Protein AF-A0A0G0VXS5-F1 (afdb_monomer_lite)

Structure (mmCIF, N/CA/C/O backbone):
data_AF-A0A0G0VXS5-F1
#
_entry.id   AF-A0A0G0VXS5-F1
#
loop_
_atom_site.group_PDB
_atom_site.id
_atom_site.type_symbol
_atom_site.label_atom_id
_atom_site.label_alt_id
_atom_site.label_comp_id
_atom_site.label_asym_id
_atom_site.label_entity_id
_atom_site.label_seq_id
_atom_site.pdbx_PDB_ins_code
_atom_site.Cartn_x
_atom_site.Cartn_y
_atom_site.Cartn_z
_atom_site.occupancy
_atom_site.B_iso_or_equiv
_atom_site.auth_seq_id
_atom_site.auth_comp_id
_atom_site.auth_asym_id
_atom_site.auth_atom_id
_atom_site.pdbx_PDB_model_num
ATOM 1 N N . MET A 1 1 ? 38.567 -12.173 -8.066 1.00 39.00 1 MET A N 1
ATOM 2 C CA . MET A 1 1 ? 37.763 -11.089 -8.678 1.00 39.00 1 MET A CA 1
ATOM 3 C C . MET A 1 1 ? 36.576 -10.813 -7.763 1.00 39.00 1 MET A C 1
ATOM 5 O O . MET A 1 1 ? 36.144 -11.739 -7.085 1.00 39.00 1 MET A O 1
ATOM 9 N N . LYS A 1 2 ? 36.174 -9.547 -7.590 1.00 28.06 2 LYS A N 1
ATOM 10 C CA . LYS A 1 2 ? 35.242 -9.134 -6.522 1.00 28.06 2 LYS A CA 1
ATOM 11 C C . LYS A 1 2 ? 33.790 -9.483 -6.884 1.00 28.06 2 LYS A C 1
ATOM 13 O O . LYS A 1 2 ? 33.389 -9.364 -8.029 1.00 28.06 2 LYS A O 1
ATOM 18 N N . LYS A 1 3 ? 33.026 -9.884 -5.866 1.00 37.66 3 LYS A N 1
ATOM 19 C CA . LYS A 1 3 ? 31.694 -10.524 -5.892 1.00 37.66 3 LYS A CA 1
ATOM 20 C C . LYS A 1 3 ? 30.526 -9.654 -6.406 1.00 37.66 3 LYS A C 1
ATOM 22 O O . LYS A 1 3 ? 29.419 -10.157 -6.491 1.00 37.66 3 LYS A O 1
ATOM 27 N N . ASN A 1 4 ? 30.780 -8.386 -6.740 1.00 36.19 4 ASN A N 1
ATOM 28 C CA . ASN A 1 4 ? 29.779 -7.405 -7.190 1.00 36.19 4 ASN A CA 1
ATOM 29 C C . ASN A 1 4 ? 30.145 -6.825 -8.565 1.00 36.19 4 ASN A C 1
ATOM 31 O O . ASN A 1 4 ? 29.872 -5.661 -8.848 1.00 36.19 4 ASN A O 1
ATOM 35 N N . ASP A 1 5 ? 30.862 -7.598 -9.376 1.00 30.73 5 ASP A N 1
ATOM 36 C CA . ASP A 1 5 ? 31.160 -7.211 -10.745 1.00 30.73 5 ASP A CA 1
ATOM 37 C C . ASP A 1 5 ? 29.952 -7.590 -11.625 1.00 30.73 5 ASP A C 1
ATOM 39 O O . ASP A 1 5 ? 29.650 -8.785 -11.714 1.00 30.73 5 ASP A O 1
ATOM 43 N N . PRO A 1 6 ? 29.244 -6.635 -12.261 1.00 32.38 6 PRO A N 1
ATOM 44 C CA . PRO A 1 6 ? 28.131 -6.931 -13.174 1.00 32.38 6 PRO A CA 1
ATOM 45 C C . PRO A 1 6 ? 28.541 -7.863 -14.327 1.00 32.38 6 PRO A C 1
ATOM 47 O O . PRO A 1 6 ? 27.703 -8.533 -14.924 1.00 32.38 6 PRO A O 1
ATOM 50 N N . MET A 1 7 ? 29.844 -7.986 -14.588 1.00 28.39 7 MET A N 1
ATOM 51 C CA . MET A 1 7 ? 30.422 -8.934 -15.537 1.00 28.39 7 MET A CA 1
ATOM 52 C C . MET A 1 7 ? 30.254 -10.412 -15.109 1.00 28.39 7 MET A C 1
ATOM 54 O O . MET A 1 7 ? 30.274 -11.298 -15.959 1.00 28.39 7 MET A O 1
ATOM 58 N N . TYR A 1 8 ? 30.046 -10.696 -13.814 1.00 32.03 8 TYR A N 1
ATOM 59 C CA . TYR A 1 8 ? 29.873 -12.053 -13.265 1.00 32.03 8 TYR A CA 1
ATOM 60 C C . TYR A 1 8 ? 28.419 -12.560 -13.355 1.00 32.03 8 TYR A C 1
ATOM 62 O O . TYR A 1 8 ? 28.193 -13.728 -13.663 1.00 32.03 8 TYR A O 1
ATOM 70 N N . GLU A 1 9 ? 27.427 -11.685 -13.149 1.00 32.25 9 GLU A N 1
ATOM 71 C CA . GLU A 1 9 ? 26.006 -11.986 -13.413 1.00 32.25 9 GLU A CA 1
ATOM 72 C C . GLU A 1 9 ? 25.745 -12.151 -14.915 1.00 32.25 9 GLU A C 1
ATOM 74 O O . GLU A 1 9 ? 25.061 -13.089 -15.329 1.00 32.25 9 GLU A O 1
ATOM 79 N N . TYR A 1 10 ? 26.371 -11.304 -15.739 1.00 32.12 10 TYR A N 1
ATOM 80 C CA . TYR A 1 10 ? 26.294 -11.403 -17.196 1.00 32.12 10 TYR A CA 1
ATOM 81 C C . TYR A 1 10 ? 26.878 -12.731 -17.705 1.00 32.12 10 TYR A C 1
ATOM 83 O O . TYR A 1 10 ? 26.239 -13.413 -18.499 1.00 32.12 10 TYR A O 1
ATOM 91 N N . SER A 1 11 ? 28.022 -13.166 -17.158 1.00 38.12 11 SER A N 1
ATOM 92 C CA . SER A 1 11 ? 28.648 -14.464 -17.460 1.00 38.12 11 SER A CA 1
ATOM 93 C C . SER A 1 11 ? 27.726 -15.657 -17.186 1.00 38.12 11 SER A C 1
ATOM 95 O O . SER A 1 11 ? 27.680 -16.582 -17.991 1.00 38.12 11 SER A O 1
ATOM 97 N N . PHE A 1 12 ? 26.982 -15.655 -16.076 1.00 37.34 12 PHE A N 1
ATOM 98 C CA . PHE A 1 12 ? 26.108 -16.774 -15.711 1.00 37.34 12 PHE A CA 1
ATOM 99 C C . PHE A 1 12 ? 24.856 -16.855 -16.600 1.00 37.34 12 PHE A C 1
ATOM 101 O O . PHE A 1 12 ? 24.456 -17.943 -17.028 1.00 37.34 12 PHE A O 1
ATOM 108 N N . VAL A 1 13 ? 24.251 -15.707 -16.917 1.00 38.12 13 VAL A N 1
ATOM 109 C CA . VAL A 1 13 ? 23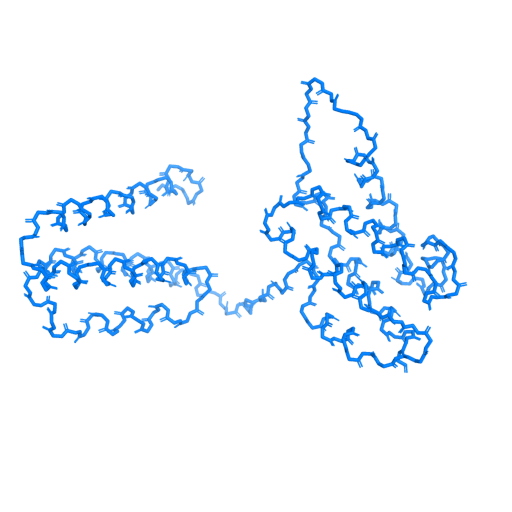.095 -15.624 -17.825 1.00 38.12 13 VAL A CA 1
ATOM 110 C C . VAL A 1 13 ? 23.504 -15.972 -19.259 1.00 38.12 13 VAL A C 1
ATOM 112 O O . VAL A 1 13 ? 22.791 -16.711 -19.942 1.00 38.12 13 VAL A O 1
ATOM 115 N N . GLU A 1 14 ? 24.673 -15.516 -19.706 1.00 40.53 14 GLU A N 1
ATOM 116 C CA . GLU A 1 14 ? 25.225 -15.818 -21.028 1.00 40.53 14 GLU A CA 1
ATOM 117 C C . GLU A 1 14 ? 25.583 -17.309 -21.165 1.00 40.53 14 GLU A C 1
ATOM 119 O O . GLU A 1 14 ? 25.223 -17.942 -22.160 1.00 40.53 14 GLU A O 1
ATOM 124 N N . ASP A 1 15 ? 26.172 -17.920 -20.130 1.00 43.75 15 ASP A N 1
ATOM 125 C CA . ASP A 1 15 ? 26.461 -19.359 -20.091 1.00 43.75 15 ASP A CA 1
ATOM 126 C C . ASP A 1 15 ? 25.186 -20.218 -20.074 1.00 43.75 15 ASP A C 1
ATOM 128 O O . ASP A 1 15 ? 25.132 -21.266 -20.727 1.00 43.75 15 ASP A O 1
ATOM 132 N N . THR A 1 16 ? 24.136 -19.760 -19.387 1.00 47.34 16 THR A N 1
ATOM 133 C CA . THR A 1 16 ? 22.824 -20.430 -19.345 1.00 47.34 16 THR A CA 1
ATOM 134 C C . THR A 1 16 ? 22.112 -20.336 -20.694 1.00 47.34 16 THR A C 1
ATOM 136 O O . THR A 1 16 ? 21.619 -21.338 -21.214 1.00 47.34 16 THR A O 1
ATOM 139 N N . THR A 1 17 ? 22.136 -19.161 -21.322 1.00 47.06 17 THR A N 1
ATOM 140 C CA . THR A 1 17 ? 21.547 -18.926 -22.650 1.00 47.06 17 THR A CA 1
ATOM 141 C C . THR A 1 17 ? 22.268 -19.744 -23.721 1.00 47.06 17 THR A C 1
ATOM 143 O O . THR A 1 17 ? 21.638 -20.422 -24.533 1.00 47.06 17 THR A O 1
ATOM 146 N N . ARG A 1 18 ? 23.603 -19.795 -23.667 1.00 48.81 18 ARG A N 1
ATOM 147 C CA . ARG A 1 18 ? 24.425 -20.611 -24.567 1.00 48.81 18 ARG A CA 1
ATOM 148 C C . ARG A 1 18 ? 24.171 -22.108 -24.394 1.00 48.81 18 ARG A C 1
ATOM 150 O O . ARG A 1 18 ? 24.213 -22.858 -25.371 1.00 48.81 18 ARG A O 1
ATOM 157 N N . LEU A 1 19 ? 23.904 -22.560 -23.168 1.00 47.88 19 LEU A N 1
ATOM 158 C CA . LEU A 1 19 ? 23.529 -23.945 -22.887 1.00 47.88 19 LEU A CA 1
ATOM 159 C C . LEU A 1 19 ? 22.151 -24.279 -23.479 1.00 47.88 19 LEU A C 1
ATOM 161 O O . LEU A 1 19 ? 22.011 -25.314 -24.130 1.00 47.88 19 LEU A O 1
ATOM 165 N N . ILE A 1 20 ? 21.167 -23.390 -23.313 1.00 51.03 20 ILE A N 1
ATOM 166 C CA . ILE A 1 20 ? 19.820 -23.523 -23.890 1.00 51.03 20 ILE A CA 1
ATOM 167 C C . ILE A 1 20 ? 19.896 -23.615 -25.420 1.00 51.03 20 ILE A C 1
ATOM 169 O O . ILE A 1 20 ? 19.327 -24.536 -26.010 1.00 51.03 20 ILE A O 1
ATOM 173 N N . ASP A 1 21 ? 20.670 -22.743 -26.064 1.00 53.34 21 ASP A N 1
ATOM 174 C CA . ASP A 1 21 ? 20.856 -22.754 -27.518 1.00 53.34 21 ASP A CA 1
ATOM 175 C C . ASP A 1 21 ? 21.517 -24.039 -28.024 1.00 53.34 21 ASP A C 1
ATOM 177 O O . ASP A 1 21 ? 21.097 -24.610 -29.035 1.00 53.34 21 ASP A O 1
ATOM 181 N N . LEU A 1 22 ? 22.522 -24.552 -27.309 1.00 50.56 22 LEU A N 1
ATOM 182 C CA . LEU A 1 22 ? 23.167 -25.821 -27.652 1.00 50.56 22 LEU A CA 1
ATOM 183 C C . LEU A 1 22 ? 22.205 -27.009 -27.531 1.00 50.56 22 LEU A C 1
ATOM 185 O O . LEU A 1 22 ? 22.240 -27.911 -28.375 1.00 50.56 22 LEU A O 1
ATOM 189 N N . ILE A 1 23 ? 21.332 -27.011 -26.522 1.00 50.53 23 ILE A N 1
ATOM 190 C CA . ILE A 1 23 ? 20.325 -28.063 -26.343 1.00 50.53 23 ILE A CA 1
ATOM 191 C C . ILE A 1 23 ? 19.248 -27.951 -27.429 1.00 50.53 23 ILE A C 1
ATOM 193 O O . ILE A 1 23 ? 18.922 -28.961 -28.051 1.00 50.53 23 ILE A O 1
ATOM 197 N N . ASN A 1 24 ? 18.763 -26.747 -27.744 1.00 51.06 24 ASN A N 1
ATOM 198 C CA . ASN A 1 24 ? 17.782 -26.518 -28.812 1.00 51.06 24 ASN A CA 1
ATOM 199 C C . ASN A 1 24 ? 18.319 -26.924 -30.193 1.00 51.06 24 ASN A C 1
ATOM 201 O O . ASN A 1 24 ? 17.626 -27.594 -30.965 1.00 51.06 24 ASN A O 1
ATOM 205 N N . LYS A 1 25 ? 19.582 -26.597 -30.485 1.00 50.41 25 LYS A N 1
ATOM 206 C CA . LYS A 1 25 ? 20.273 -26.991 -31.722 1.00 50.41 25 LYS A CA 1
ATOM 207 C C . LYS A 1 25 ? 20.516 -28.503 -31.812 1.00 50.41 25 LYS A C 1
ATOM 209 O O . LYS A 1 25 ? 20.482 -29.082 -32.898 1.00 50.41 25 LYS A O 1
ATOM 214 N N . SER A 1 26 ? 20.724 -29.163 -30.676 1.00 47.44 26 SER A N 1
ATOM 215 C CA . SER A 1 26 ? 20.831 -30.627 -30.611 1.00 47.44 26 SER A CA 1
ATOM 216 C C . SER A 1 26 ? 19.455 -31.299 -30.743 1.00 47.44 26 SER A C 1
ATOM 218 O O . SER A 1 26 ? 19.315 -32.299 -31.433 1.00 47.44 26 SER A O 1
ATOM 220 N N . ALA A 1 27 ? 18.400 -30.723 -30.161 1.00 48.75 27 ALA A N 1
ATOM 221 C CA . ALA A 1 27 ? 17.031 -31.233 -30.253 1.00 48.75 27 ALA A CA 1
ATOM 222 C C . ALA A 1 27 ? 16.425 -31.107 -31.664 1.00 48.75 27 ALA A C 1
ATOM 224 O O . ALA A 1 27 ? 15.585 -31.922 -32.060 1.00 48.75 27 ALA A O 1
ATOM 225 N N . SER A 1 28 ? 16.840 -30.102 -32.442 1.00 47.53 28 SER A N 1
ATOM 226 C CA . SER A 1 28 ? 16.393 -29.912 -33.827 1.00 47.53 28 SER A CA 1
ATOM 227 C C . SER A 1 28 ? 17.016 -30.908 -34.811 1.00 47.53 28 SER A C 1
ATOM 229 O O . SER A 1 28 ? 16.402 -31.190 -35.838 1.00 47.53 28 SER A O 1
ATOM 231 N N . THR A 1 29 ? 18.169 -31.491 -34.470 1.00 45.53 29 THR A N 1
ATOM 232 C CA . THR A 1 29 ? 18.926 -32.439 -35.307 1.00 45.53 29 THR A CA 1
ATOM 233 C C . THR A 1 29 ? 18.637 -33.912 -34.992 1.00 45.53 29 THR A C 1
ATOM 235 O O . THR A 1 29 ? 19.069 -34.797 -35.728 1.00 45.53 29 THR A O 1
ATOM 238 N N . ILE A 1 30 ? 17.851 -34.195 -33.947 1.00 48.81 30 ILE A N 1
ATOM 239 C CA . ILE A 1 30 ? 17.411 -35.550 -33.590 1.00 48.81 30 ILE A CA 1
ATOM 240 C C . ILE A 1 30 ? 16.228 -35.968 -34.481 1.00 48.81 30 ILE A C 1
ATOM 242 O O . ILE A 1 30 ? 15.141 -35.386 -34.410 1.00 48.81 30 ILE A O 1
ATOM 246 N N . SER A 1 31 ? 16.439 -36.996 -35.309 1.00 42.31 31 SER A N 1
ATOM 247 C CA . SER A 1 31 ? 15.421 -37.607 -36.180 1.00 42.31 31 SER A CA 1
ATOM 248 C C . SER A 1 31 ? 14.493 -38.576 -35.436 1.00 42.31 31 SER A C 1
ATOM 250 O O . SER A 1 31 ? 13.348 -38.770 -35.843 1.00 42.31 31 SER A O 1
ATOM 252 N N . ASP A 1 32 ? 14.955 -39.147 -34.319 1.00 47.34 32 ASP A N 1
ATOM 253 C CA . ASP A 1 32 ? 14.166 -40.053 -33.485 1.00 47.34 32 ASP A CA 1
ATOM 254 C C . ASP A 1 32 ? 13.146 -39.277 -32.632 1.00 47.34 32 ASP A C 1
ATOM 256 O O . ASP A 1 32 ? 13.479 -38.528 -31.706 1.00 47.34 32 ASP A O 1
ATOM 260 N N . LYS A 1 33 ? 11.865 -39.481 -32.949 1.00 48.12 33 LYS A N 1
ATOM 261 C CA . LYS A 1 33 ? 10.724 -38.783 -32.345 1.00 48.12 33 LYS A CA 1
ATOM 262 C C . LYS A 1 33 ? 10.613 -39.010 -30.832 1.00 48.12 33 LYS A C 1
ATOM 264 O O . LYS A 1 33 ? 10.155 -38.108 -30.130 1.00 48.12 33 LYS A O 1
ATOM 269 N N . LYS A 1 34 ? 11.043 -40.172 -30.324 1.00 44.12 34 LYS A N 1
ATOM 270 C CA . LYS A 1 34 ? 10.977 -40.512 -28.895 1.00 44.12 34 LYS A CA 1
ATOM 271 C C . LYS A 1 34 ? 12.052 -39.764 -28.111 1.00 44.12 34 LYS A C 1
ATOM 273 O O . LYS A 1 34 ? 11.750 -39.127 -27.106 1.00 44.12 34 LYS A O 1
ATOM 278 N N . ILE A 1 35 ? 13.273 -39.745 -28.639 1.00 44.66 35 ILE A N 1
ATOM 279 C CA . ILE A 1 35 ? 14.412 -39.039 -28.034 1.00 44.66 35 ILE A CA 1
ATOM 280 C C . ILE A 1 35 ? 14.182 -37.519 -28.058 1.00 44.66 35 ILE A C 1
ATOM 282 O O . ILE A 1 35 ? 14.486 -36.817 -27.096 1.00 44.66 35 ILE A O 1
ATOM 286 N N . LYS A 1 36 ? 13.568 -36.998 -29.127 1.00 46.78 36 LYS A N 1
ATOM 287 C CA . LYS A 1 36 ? 13.209 -35.577 -29.238 1.00 46.78 36 LYS A CA 1
ATOM 288 C C . LYS A 1 36 ? 12.155 -35.142 -28.214 1.00 46.78 36 LYS A C 1
ATOM 290 O O . LYS A 1 36 ? 12.224 -34.023 -27.710 1.00 46.78 36 LYS A O 1
ATOM 295 N N . ALA A 1 37 ? 11.182 -36.001 -27.909 1.00 50.91 37 ALA A N 1
ATOM 296 C CA . ALA A 1 37 ? 10.183 -35.734 -26.875 1.00 50.91 37 ALA A CA 1
ATOM 297 C C . ALA A 1 37 ? 10.809 -35.735 -25.470 1.00 50.91 37 ALA A C 1
ATOM 299 O O . ALA A 1 37 ? 10.510 -34.862 -24.659 1.00 50.91 37 ALA A O 1
ATOM 300 N N . GLU A 1 38 ? 11.735 -36.658 -25.217 1.00 49.53 38 GLU A N 1
ATOM 301 C CA . GLU A 1 38 ? 12.448 -36.764 -23.943 1.00 49.53 38 GLU A CA 1
ATOM 302 C C . GLU A 1 38 ? 13.371 -35.557 -23.697 1.00 49.53 38 GLU A C 1
ATOM 304 O O . GLU A 1 38 ? 13.318 -34.948 -22.631 1.00 49.53 38 GLU A O 1
ATOM 309 N N . ALA A 1 39 ? 14.111 -35.105 -24.717 1.00 48.06 39 ALA A N 1
ATOM 310 C CA . ALA A 1 39 ? 14.934 -33.894 -24.635 1.00 48.06 39 ALA A CA 1
ATOM 311 C C . ALA A 1 39 ? 14.110 -32.625 -24.339 1.00 48.06 39 ALA A C 1
ATOM 313 O O . ALA A 1 39 ? 14.537 -31.777 -23.556 1.00 48.06 39 ALA A O 1
ATOM 314 N N . LYS A 1 40 ? 12.907 -32.504 -24.921 1.00 53.50 40 LYS A N 1
ATOM 315 C CA . LYS A 1 40 ? 11.973 -31.406 -24.614 1.00 53.50 40 LYS A CA 1
ATOM 316 C C . LYS A 1 40 ? 11.454 -31.472 -23.179 1.00 53.50 40 LYS A C 1
ATOM 318 O O . LYS A 1 40 ? 11.372 -30.442 -22.523 1.00 53.50 40 LYS A O 1
ATOM 323 N N . SER A 1 41 ? 11.153 -32.671 -22.680 1.00 53.50 41 SER A N 1
ATOM 324 C CA . SER A 1 41 ? 10.743 -32.870 -21.287 1.00 53.50 41 SER A CA 1
ATOM 325 C C . SER A 1 41 ? 11.850 -32.492 -20.300 1.00 53.50 41 SER A C 1
ATOM 327 O O . SER A 1 41 ? 11.554 -31.987 -19.222 1.00 53.50 41 SER A O 1
ATOM 329 N N . TRP A 1 42 ? 13.118 -32.717 -20.650 1.00 52.34 42 TRP A N 1
ATOM 330 C CA . TRP A 1 42 ? 14.252 -32.339 -19.803 1.00 52.34 42 TRP A CA 1
ATOM 331 C C . TRP A 1 42 ? 14.518 -30.834 -19.818 1.00 52.34 42 TRP A C 1
ATOM 333 O O . TRP A 1 42 ? 14.822 -30.268 -18.773 1.00 52.34 42 TRP A O 1
ATOM 343 N N . LEU A 1 43 ? 14.367 -30.184 -20.976 1.00 52.62 43 LEU A N 1
ATOM 344 C CA . LEU A 1 43 ? 14.369 -28.722 -21.090 1.00 52.62 43 LEU A CA 1
ATOM 345 C C . LEU A 1 43 ? 13.276 -28.105 -20.220 1.00 52.62 43 LEU A C 1
ATOM 347 O O . LEU A 1 43 ? 13.556 -27.170 -19.480 1.00 52.62 43 LEU A O 1
ATOM 351 N N . GLN A 1 44 ? 12.069 -28.674 -20.256 1.00 54.72 44 GLN A N 1
ATOM 352 C CA . GLN A 1 44 ? 10.974 -28.231 -19.400 1.00 54.72 44 GLN A CA 1
ATOM 353 C C . GLN A 1 44 ? 11.334 -28.381 -17.920 1.00 54.72 44 GLN A C 1
ATOM 355 O O . GLN A 1 44 ? 11.280 -27.402 -17.194 1.00 54.72 44 GLN A O 1
ATOM 360 N N . GLY A 1 45 ? 11.842 -29.543 -17.498 1.00 51.12 45 GLY A N 1
ATOM 361 C CA . GLY A 1 45 ? 12.290 -29.732 -16.115 1.00 51.12 45 GLY A CA 1
ATOM 362 C C . GLY A 1 45 ? 13.425 -28.788 -15.697 1.00 51.12 45 GLY A C 1
ATOM 363 O O . GLY A 1 45 ? 13.536 -28.447 -14.525 1.00 51.12 45 GLY A O 1
ATOM 364 N N . TYR A 1 46 ? 14.264 -28.336 -16.633 1.00 53.03 46 TYR A N 1
ATOM 365 C CA . TYR A 1 46 ? 15.283 -27.320 -16.369 1.00 53.03 46 TYR A CA 1
ATOM 366 C C . TYR A 1 46 ? 14.683 -25.913 -16.225 1.00 53.03 46 TYR A C 1
ATOM 368 O O . TYR A 1 46 ? 15.089 -25.185 -15.323 1.00 53.03 46 TYR A O 1
ATOM 376 N N . TYR A 1 47 ? 13.696 -25.549 -17.049 1.00 51.84 47 TYR A N 1
ATOM 377 C CA . TYR A 1 47 ? 12.925 -24.313 -16.877 1.00 51.84 47 TYR A CA 1
ATOM 378 C C . TYR A 1 47 ? 12.156 -24.307 -15.557 1.00 51.84 47 TYR A C 1
ATOM 380 O O . TYR A 1 47 ? 12.242 -23.327 -14.828 1.00 51.84 47 TYR A O 1
ATOM 388 N N . ASP A 1 48 ? 11.526 -25.425 -15.198 1.00 50.62 48 ASP A N 1
ATOM 389 C CA . ASP A 1 48 ? 10.838 -25.584 -13.918 1.00 50.62 48 ASP A CA 1
ATOM 390 C C . ASP A 1 48 ? 11.834 -25.418 -12.751 1.00 50.62 48 ASP A C 1
ATOM 392 O O . ASP A 1 48 ? 11.526 -24.804 -11.737 1.00 50.62 48 ASP A O 1
ATOM 396 N N . ILE A 1 49 ? 13.077 -25.902 -12.891 1.00 47.84 49 ILE A N 1
ATOM 397 C CA . ILE A 1 49 ? 14.144 -25.676 -11.903 1.00 47.84 49 ILE A CA 1
ATOM 398 C C . ILE A 1 49 ? 14.558 -24.200 -11.838 1.00 47.84 49 ILE A C 1
ATOM 400 O O . ILE A 1 49 ? 14.756 -23.703 -10.734 1.00 47.84 49 ILE A O 1
ATOM 404 N N . LEU A 1 50 ? 14.697 -23.500 -12.968 1.00 47.41 50 LEU A N 1
ATOM 405 C CA . LEU A 1 50 ? 15.016 -22.065 -12.990 1.00 47.41 50 LEU A CA 1
ATOM 406 C C . LEU A 1 50 ? 13.899 -21.223 -12.357 1.00 47.41 50 LEU A C 1
ATOM 408 O O . LEU A 1 50 ? 14.195 -20.291 -11.618 1.00 47.41 50 LEU A O 1
ATOM 412 N N . GLU A 1 51 ? 12.642 -21.601 -12.579 1.00 45.28 51 GLU A N 1
ATOM 413 C CA . GLU A 1 51 ? 11.461 -20.992 -11.960 1.00 45.28 51 GLU A CA 1
ATOM 414 C C . GLU A 1 51 ? 11.400 -21.281 -10.443 1.00 45.28 51 GLU A C 1
ATOM 416 O O . GLU A 1 51 ? 10.981 -20.441 -9.651 1.00 45.28 51 GLU A O 1
ATOM 421 N N . ILE A 1 52 ? 11.905 -22.444 -10.008 1.00 40.59 52 ILE A N 1
ATOM 422 C CA . ILE A 1 52 ? 11.989 -22.855 -8.594 1.00 40.59 52 ILE A CA 1
ATOM 423 C C . ILE A 1 52 ? 13.239 -22.312 -7.875 1.00 40.59 52 ILE A C 1
ATOM 425 O O . ILE A 1 52 ? 13.247 -22.239 -6.648 1.00 40.59 52 ILE A O 1
ATOM 429 N N . ILE A 1 53 ? 14.305 -21.908 -8.574 1.00 44.41 53 ILE A N 1
ATOM 430 C CA . ILE A 1 53 ? 15.500 -21.306 -7.947 1.00 44.41 53 ILE A CA 1
ATOM 431 C C . ILE A 1 53 ? 15.176 -19.950 -7.283 1.00 44.41 53 ILE A C 1
ATOM 433 O O . ILE A 1 53 ? 15.921 -19.515 -6.407 1.00 44.41 53 ILE A O 1
ATOM 437 N N . ASP A 1 54 ? 14.006 -19.371 -7.564 1.00 45.16 54 ASP A N 1
ATOM 438 C CA . ASP A 1 54 ? 13.448 -18.225 -6.837 1.00 45.16 54 ASP A CA 1
ATOM 439 C C . ASP A 1 54 ? 12.753 -18.610 -5.498 1.00 45.16 54 ASP A C 1
ATOM 441 O O . ASP A 1 54 ? 12.351 -17.751 -4.717 1.00 45.16 54 ASP A O 1
ATOM 445 N N . ASN A 1 55 ? 12.609 -19.907 -5.172 1.00 40.56 55 ASN A N 1
ATOM 446 C CA . ASN A 1 55 ? 12.035 -20.400 -3.906 1.00 40.56 55 ASN A CA 1
ATOM 447 C C . ASN A 1 55 ? 12.481 -21.849 -3.560 1.00 40.56 55 ASN A C 1
ATOM 449 O O . ASN A 1 55 ? 11.886 -22.840 -3.986 1.00 40.56 55 ASN A O 1
ATOM 453 N N . GLU A 1 56 ? 13.512 -21.997 -2.719 1.00 44.41 56 GLU A N 1
ATOM 454 C CA . GLU A 1 56 ? 14.136 -23.288 -2.364 1.00 44.41 56 GLU A CA 1
ATOM 455 C C . GLU A 1 56 ? 13.197 -24.370 -1.767 1.00 44.41 56 GLU A C 1
ATOM 457 O O . GLU A 1 56 ? 12.459 -24.125 -0.812 1.00 44.41 56 GLU A O 1
ATOM 462 N N . SER A 1 57 ? 13.335 -25.614 -2.275 1.00 45.84 57 SER A N 1
ATOM 463 C CA . SER A 1 57 ? 13.309 -26.926 -1.559 1.00 45.84 57 SER A CA 1
ATOM 464 C C . SER A 1 57 ? 13.007 -28.100 -2.515 1.00 45.84 57 SER A C 1
ATOM 466 O O . SER A 1 57 ? 13.528 -29.207 -2.352 1.00 45.84 57 SER A O 1
ATOM 468 N N . GLN A 1 58 ? 12.210 -27.870 -3.566 1.00 42.84 58 GLN A N 1
ATOM 469 C CA . GLN A 1 58 ? 11.818 -28.918 -4.523 1.00 42.84 58 GLN A CA 1
ATOM 470 C C . GLN A 1 58 ? 12.835 -29.126 -5.656 1.00 42.84 58 GLN A C 1
ATOM 472 O O . GLN A 1 58 ? 13.082 -30.272 -6.040 1.00 42.84 58 GLN A O 1
ATOM 477 N N . GLY A 1 59 ? 13.516 -28.067 -6.109 1.00 43.28 59 GLY A N 1
ATOM 478 C CA . GLY A 1 59 ? 14.524 -28.147 -7.177 1.00 43.28 59 GLY A CA 1
ATOM 479 C C . GLY A 1 59 ? 15.713 -29.054 -6.830 1.00 43.28 59 GLY A C 1
ATOM 480 O O . GLY A 1 59 ? 16.157 -29.850 -7.654 1.00 43.28 59 GLY A O 1
ATOM 481 N N . TYR A 1 60 ? 16.164 -29.039 -5.571 1.00 44.03 60 TYR A N 1
ATOM 482 C CA . TYR A 1 60 ? 17.236 -29.918 -5.084 1.00 44.03 60 TYR A CA 1
ATOM 483 C C . TYR A 1 60 ? 16.842 -31.409 -5.101 1.00 44.03 60 TYR A C 1
ATOM 485 O O . TYR A 1 60 ? 17.655 -32.278 -5.421 1.00 44.03 60 TYR A O 1
ATOM 493 N N . LYS A 1 61 ? 15.572 -31.724 -4.812 1.00 47.69 61 LYS A N 1
ATOM 494 C CA . LYS A 1 61 ? 15.047 -33.100 -4.849 1.00 47.69 61 LYS A CA 1
ATOM 495 C C . LYS A 1 61 ? 14.843 -33.595 -6.285 1.00 47.69 61 LYS A C 1
ATOM 497 O O . LYS A 1 61 ? 15.169 -34.746 -6.577 1.00 47.69 61 LYS A O 1
ATOM 502 N N . ALA A 1 62 ? 14.381 -32.725 -7.187 1.00 45.62 62 ALA A N 1
ATOM 503 C CA . ALA A 1 62 ? 14.283 -33.015 -8.619 1.00 45.62 62 ALA A CA 1
ATOM 504 C C . ALA A 1 62 ? 15.671 -33.255 -9.248 1.00 45.62 62 ALA A C 1
ATOM 506 O O . ALA A 1 62 ? 15.858 -34.203 -10.010 1.00 45.62 62 ALA A O 1
ATOM 507 N N . PHE A 1 63 ? 16.675 -32.474 -8.841 1.00 50.62 63 PHE A N 1
ATOM 508 C CA . PHE A 1 63 ? 18.075 -32.649 -9.229 1.00 50.62 63 PHE A CA 1
ATOM 509 C C . PHE A 1 63 ? 18.654 -34.009 -8.797 1.00 50.62 63 PHE A C 1
ATOM 511 O O . PHE A 1 63 ? 19.260 -34.714 -9.609 1.00 50.62 63 PHE A O 1
ATOM 518 N N . LEU A 1 64 ? 18.425 -34.421 -7.544 1.00 48.72 64 LEU A N 1
ATOM 519 C CA . LEU A 1 64 ? 18.858 -35.734 -7.049 1.00 48.72 64 LEU A CA 1
ATOM 520 C C . LEU A 1 64 ? 18.179 -36.887 -7.806 1.00 48.72 64 LEU A C 1
ATOM 522 O O . LEU A 1 64 ? 18.838 -37.871 -8.141 1.00 48.72 64 LEU A O 1
ATOM 526 N N . SER A 1 65 ? 16.896 -36.740 -8.142 1.00 49.50 65 SER A N 1
ATOM 527 C CA . SER A 1 65 ? 16.148 -37.698 -8.970 1.00 49.50 65 SER A CA 1
ATOM 528 C C . SER A 1 65 ? 16.759 -37.841 -10.373 1.00 49.50 65 SER A C 1
ATOM 530 O O . SER A 1 65 ? 17.056 -38.950 -10.821 1.00 49.50 65 SER A O 1
ATOM 532 N N . LEU A 1 66 ? 17.060 -36.717 -11.032 1.00 47.41 66 LEU A N 1
ATOM 533 C CA . LEU A 1 66 ? 17.662 -36.688 -12.370 1.00 47.41 66 LEU A CA 1
ATOM 534 C C . LEU A 1 66 ? 19.085 -37.265 -12.401 1.00 47.41 66 LEU A C 1
ATOM 536 O O . LEU A 1 66 ? 19.443 -37.952 -13.358 1.00 47.41 66 LEU A O 1
ATOM 540 N N . SER A 1 67 ? 19.884 -37.051 -11.350 1.00 47.75 67 SER A N 1
ATOM 541 C CA . SER A 1 67 ? 21.239 -37.620 -11.251 1.00 47.75 67 SER A CA 1
ATOM 542 C C . SER A 1 67 ? 21.268 -39.149 -11.109 1.00 47.75 67 SER A C 1
ATOM 544 O O . SER A 1 67 ? 22.281 -39.777 -11.431 1.00 47.75 67 SER A O 1
ATOM 546 N N . ASN A 1 68 ? 20.154 -39.741 -10.666 1.00 47.09 68 ASN A N 1
ATOM 547 C CA . ASN A 1 68 ? 20.025 -41.165 -10.357 1.00 47.09 68 ASN A CA 1
ATOM 548 C C . ASN A 1 68 ? 19.233 -41.953 -11.417 1.00 47.09 68 ASN A C 1
ATOM 550 O O . ASN A 1 68 ? 19.140 -43.176 -11.323 1.00 47.09 68 ASN A O 1
ATOM 554 N N . SER A 1 69 ? 18.689 -41.288 -12.442 1.00 43.38 69 SER A N 1
ATOM 555 C CA . SER A 1 69 ? 17.926 -41.952 -13.500 1.00 43.38 69 SER A CA 1
ATOM 556 C C . SER A 1 69 ? 18.833 -42.721 -14.472 1.00 43.38 69 SER A C 1
ATOM 558 O O . SER A 1 69 ? 19.712 -42.163 -15.136 1.00 43.38 69 SER A O 1
ATOM 560 N N . VAL A 1 70 ? 18.591 -44.030 -14.574 1.00 42.78 70 VAL A N 1
ATOM 561 C CA . VAL A 1 70 ? 19.331 -44.989 -15.417 1.00 42.78 70 VAL A CA 1
ATOM 562 C C . VAL A 1 70 ? 19.137 -44.705 -16.917 1.00 42.78 70 VAL A C 1
ATOM 564 O O . VAL A 1 70 ? 19.957 -45.110 -17.739 1.00 42.78 70 VAL A O 1
ATOM 567 N N . THR A 1 71 ? 18.124 -43.923 -17.297 1.00 44.75 71 THR A N 1
ATOM 568 C CA . THR A 1 71 ? 17.850 -43.553 -18.696 1.00 44.75 71 THR A CA 1
ATOM 569 C C . THR A 1 71 ? 18.866 -42.553 -19.270 1.00 44.75 71 THR A C 1
ATOM 571 O O . THR A 1 71 ? 18.951 -42.372 -20.481 1.00 44.75 71 THR A O 1
ATOM 574 N N . ASN A 1 72 ? 19.727 -41.962 -18.434 1.00 45.56 72 ASN A N 1
ATOM 575 C CA . ASN A 1 72 ? 20.695 -40.936 -18.840 1.00 45.56 72 ASN A CA 1
ATOM 576 C C . ASN A 1 72 ? 22.072 -41.492 -19.282 1.00 45.56 72 ASN A C 1
ATOM 578 O O . ASN A 1 72 ? 23.093 -40.805 -19.255 1.00 45.56 72 ASN A O 1
ATOM 582 N N . ILE A 1 73 ? 22.144 -42.774 -19.660 1.00 42.56 73 ILE A N 1
ATOM 583 C CA . ILE A 1 73 ? 23.424 -43.462 -19.911 1.00 42.56 73 ILE A CA 1
ATOM 584 C C . ILE A 1 73 ? 24.041 -43.144 -21.289 1.00 42.56 73 ILE A C 1
ATOM 586 O O . ILE A 1 73 ? 25.228 -43.398 -21.484 1.00 42.56 73 ILE A O 1
ATOM 590 N N . ARG A 1 74 ? 23.325 -42.519 -22.235 1.00 43.62 74 ARG A N 1
ATOM 591 C CA . ARG A 1 74 ? 23.861 -42.285 -23.598 1.00 43.62 74 ARG A CA 1
ATOM 592 C C . ARG A 1 74 ? 24.198 -40.844 -23.984 1.00 43.62 74 ARG A C 1
ATOM 594 O O . ARG A 1 74 ? 24.794 -40.646 -25.038 1.00 43.62 74 ARG A O 1
ATOM 601 N N . LEU A 1 75 ? 23.946 -39.851 -23.133 1.00 43.62 75 LEU A N 1
ATOM 602 C CA . LEU A 1 75 ? 24.341 -38.463 -23.400 1.00 43.62 75 LEU A CA 1
ATOM 603 C C . LEU A 1 75 ? 25.479 -38.046 -22.465 1.00 43.62 75 LEU A C 1
ATOM 605 O O . LEU A 1 75 ? 25.256 -37.699 -21.315 1.00 43.62 75 LEU A O 1
ATOM 609 N N . LYS A 1 76 ? 26.719 -38.144 -22.970 1.00 52.44 76 LYS A N 1
ATOM 610 C CA . LYS A 1 76 ? 27.969 -37.545 -22.442 1.00 52.44 76 LYS A CA 1
ATOM 611 C C . LYS A 1 76 ? 28.002 -37.265 -20.923 1.00 52.44 76 LYS A C 1
ATOM 613 O O . LYS A 1 76 ? 28.327 -36.164 -20.471 1.00 52.44 76 LYS A O 1
ATOM 618 N N . ARG A 1 77 ? 27.748 -38.313 -20.131 1.00 42.06 77 ARG A N 1
ATOM 619 C CA . ARG A 1 77 ? 27.714 -38.288 -18.659 1.00 42.06 77 ARG A CA 1
ATOM 620 C C . ARG A 1 77 ? 29.016 -37.761 -18.049 1.00 42.06 77 ARG A C 1
ATOM 622 O O . ARG A 1 77 ? 28.977 -37.090 -17.030 1.00 42.06 77 ARG A O 1
ATOM 629 N N . SER A 1 78 ? 30.173 -38.015 -18.660 1.00 41.56 78 SER A N 1
ATOM 630 C CA . SER A 1 78 ? 31.470 -37.596 -18.108 1.00 41.56 78 SER A CA 1
ATOM 631 C C . SER A 1 78 ? 31.680 -36.081 -18.149 1.00 41.56 78 SER A C 1
ATOM 633 O O . SER A 1 78 ? 32.134 -35.499 -17.167 1.00 41.56 78 SER A O 1
ATOM 635 N N . GLU A 1 79 ? 31.323 -35.429 -19.254 1.00 46.31 79 GLU A N 1
ATOM 636 C CA . GLU A 1 79 ? 31.547 -33.995 -19.435 1.00 46.31 79 GLU A CA 1
ATOM 637 C C . GLU A 1 79 ? 30.528 -33.166 -18.647 1.00 46.31 79 GLU A C 1
ATOM 639 O O . GLU A 1 79 ? 30.893 -32.198 -17.976 1.00 46.31 79 GLU A O 1
ATOM 644 N N . TRP A 1 80 ? 29.268 -33.611 -18.653 1.00 49.47 80 TRP A N 1
ATOM 645 C CA . TRP A 1 80 ? 28.184 -33.000 -17.889 1.00 49.47 80 TRP A CA 1
ATOM 646 C C . TRP A 1 80 ? 28.396 -33.153 -16.378 1.00 49.47 80 TRP A C 1
ATOM 648 O O . TRP A 1 80 ? 28.373 -32.159 -15.656 1.00 49.47 80 TRP A O 1
ATOM 658 N N . MET A 1 81 ? 28.740 -34.356 -15.895 1.00 44.91 81 MET A N 1
ATOM 659 C CA . MET A 1 81 ? 29.050 -34.572 -14.474 1.00 44.91 81 MET A CA 1
ATOM 660 C C . MET A 1 81 ? 30.313 -33.827 -14.033 1.00 44.91 81 MET A C 1
ATOM 662 O O . MET A 1 81 ? 30.407 -33.429 -12.875 1.00 44.91 81 MET A O 1
ATOM 666 N N . ARG A 1 82 ? 31.288 -33.606 -14.927 1.00 50.16 82 ARG A N 1
ATOM 667 C CA . ARG A 1 82 ? 32.472 -32.791 -14.619 1.00 50.16 82 ARG A CA 1
ATOM 668 C C . ARG A 1 82 ? 32.094 -31.328 -14.411 1.00 50.16 82 ARG A C 1
ATOM 670 O O . A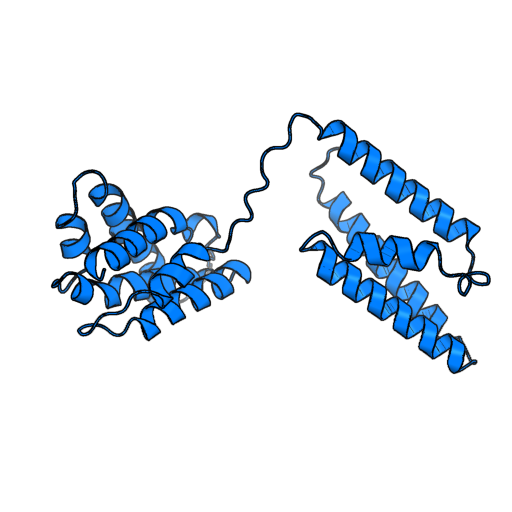RG A 1 82 ? 32.491 -30.759 -13.400 1.00 50.16 82 ARG A O 1
ATOM 677 N N . LYS A 1 83 ? 31.305 -30.743 -15.319 1.00 49.12 83 LYS A N 1
ATOM 678 C CA . LYS A 1 83 ? 30.822 -29.357 -15.190 1.00 49.12 83 LYS A CA 1
ATOM 679 C C . LYS A 1 83 ? 29.924 -29.187 -13.962 1.00 49.12 83 LYS A C 1
ATOM 681 O O . LYS A 1 83 ? 30.122 -28.260 -13.187 1.00 49.12 83 LYS A O 1
ATOM 686 N N . LEU A 1 84 ? 29.039 -30.148 -13.699 1.00 47.78 84 LEU A N 1
ATOM 687 C CA . LEU A 1 84 ? 28.203 -30.152 -12.498 1.00 47.78 84 LEU A CA 1
ATOM 688 C C . LEU A 1 84 ? 28.989 -30.274 -11.198 1.00 47.78 84 LEU A C 1
ATOM 690 O O . LEU A 1 84 ? 28.655 -29.603 -10.231 1.00 47.78 84 LEU A O 1
ATOM 694 N N . ARG A 1 85 ? 30.043 -31.094 -11.148 1.00 48.66 85 ARG A N 1
ATOM 695 C CA . ARG A 1 85 ? 30.907 -31.178 -9.959 1.00 48.66 85 ARG A CA 1
ATOM 696 C C . ARG A 1 85 ? 31.645 -29.872 -9.686 1.00 48.66 85 ARG A C 1
ATOM 698 O O . ARG A 1 85 ? 31.881 -29.571 -8.523 1.00 48.66 85 ARG A O 1
ATOM 705 N N . VAL A 1 86 ? 32.008 -29.116 -10.724 1.00 47.94 86 VAL A N 1
ATOM 706 C CA . VAL A 1 86 ? 32.609 -27.780 -10.568 1.00 47.94 86 VAL A CA 1
ATOM 707 C C . VAL A 1 86 ? 31.596 -26.829 -9.935 1.00 47.94 86 VAL A C 1
ATOM 709 O O . VAL A 1 86 ? 31.895 -26.255 -8.893 1.00 47.94 86 VAL A O 1
ATOM 712 N N . ILE A 1 87 ? 30.370 -26.786 -10.464 1.00 45.25 87 ILE A N 1
ATOM 713 C CA . ILE A 1 87 ? 29.266 -25.985 -9.910 1.00 45.25 87 ILE A CA 1
ATOM 714 C C . ILE A 1 87 ? 28.969 -26.388 -8.456 1.00 45.25 87 ILE A C 1
ATOM 716 O O . ILE A 1 87 ? 28.845 -25.541 -7.576 1.00 45.25 87 ILE A O 1
ATOM 720 N N . LEU A 1 88 ? 28.930 -27.691 -8.164 1.00 45.31 88 LEU A N 1
ATOM 721 C CA . LEU A 1 88 ? 28.684 -28.215 -6.819 1.00 45.31 88 LEU A CA 1
ATOM 722 C C . LEU A 1 88 ? 29.818 -27.864 -5.842 1.00 45.31 88 LEU A C 1
ATOM 724 O O . LEU A 1 88 ? 29.577 -27.625 -4.659 1.00 45.31 88 LEU A O 1
ATOM 728 N N . LYS A 1 89 ? 31.069 -27.856 -6.317 1.00 49.03 89 LYS A N 1
ATOM 729 C CA . LYS A 1 89 ? 32.239 -27.480 -5.518 1.00 49.03 89 LYS A CA 1
ATOM 730 C C . LYS A 1 89 ? 32.209 -25.988 -5.198 1.00 49.03 89 LYS A C 1
ATOM 732 O O . LYS A 1 89 ? 32.404 -25.636 -4.041 1.00 49.03 89 LYS A O 1
ATOM 737 N N . GLU A 1 90 ? 31.894 -25.139 -6.173 1.00 45.31 90 GLU A N 1
ATOM 738 C CA . GLU A 1 90 ? 31.741 -23.696 -5.964 1.00 45.31 90 GLU A CA 1
ATOM 739 C C . GLU A 1 90 ? 30.572 -23.372 -5.027 1.00 45.31 90 GLU A C 1
ATOM 741 O O . GLU A 1 90 ? 30.751 -22.613 -4.074 1.00 45.31 90 GLU A O 1
ATOM 746 N N . TYR A 1 91 ? 29.424 -24.038 -5.190 1.00 43.62 91 TYR A N 1
ATOM 747 C CA . TYR A 1 91 ? 28.279 -23.906 -4.286 1.00 43.62 91 TYR A CA 1
ATOM 748 C C . TYR A 1 91 ? 28.626 -24.310 -2.846 1.00 43.62 91 TYR A C 1
ATOM 750 O O . TYR A 1 91 ? 28.341 -23.573 -1.903 1.00 43.62 91 TYR A O 1
ATOM 758 N N . ASN A 1 92 ? 29.299 -25.448 -2.648 1.00 45.78 92 ASN A N 1
ATOM 759 C CA . ASN A 1 92 ? 29.694 -25.898 -1.311 1.00 45.78 92 ASN A CA 1
ATOM 760 C C . ASN A 1 92 ? 30.770 -24.998 -0.684 1.00 45.78 92 ASN A C 1
ATOM 762 O O . ASN A 1 92 ? 30.724 -24.735 0.517 1.00 45.78 92 ASN A O 1
ATOM 766 N N . SER A 1 93 ? 31.707 -24.472 -1.476 1.00 44.81 93 SER A N 1
ATOM 767 C CA . SER A 1 93 ? 32.682 -23.478 -1.014 1.00 44.81 93 SER A CA 1
ATOM 768 C C . SER A 1 93 ? 32.018 -22.147 -0.627 1.00 44.81 93 SER A C 1
ATOM 770 O O . SER A 1 93 ? 32.424 -21.540 0.364 1.00 44.81 93 SER A O 1
ATOM 772 N N . HIS A 1 94 ? 30.953 -21.735 -1.325 1.00 40.22 94 HIS A N 1
ATOM 773 C CA . HIS A 1 94 ? 30.113 -20.585 -0.963 1.00 40.22 94 HIS A CA 1
ATOM 774 C C . HIS A 1 94 ? 29.249 -20.842 0.287 1.00 40.22 94 HIS A C 1
ATOM 776 O O . HIS A 1 94 ? 29.125 -19.971 1.149 1.00 40.22 94 HIS A O 1
ATOM 782 N N . SER A 1 95 ? 28.697 -22.049 0.420 1.00 37.09 95 SER A N 1
ATOM 783 C CA . SER A 1 95 ? 27.892 -22.502 1.562 1.00 37.09 95 SER A CA 1
ATOM 784 C C . SER A 1 95 ? 28.711 -22.578 2.856 1.00 37.09 95 SER A C 1
ATOM 786 O O . SER A 1 95 ? 28.254 -22.142 3.912 1.00 37.09 95 SER A O 1
ATOM 788 N N . LEU A 1 96 ? 29.958 -23.057 2.791 1.00 38.47 96 LEU A N 1
ATOM 789 C CA . LEU A 1 96 ? 30.816 -23.230 3.969 1.00 38.47 96 LEU A CA 1
ATOM 790 C C . LEU A 1 96 ? 31.393 -21.911 4.510 1.00 38.47 96 LEU A C 1
ATOM 792 O O . LEU A 1 96 ? 31.601 -21.807 5.717 1.00 38.47 96 LEU A O 1
ATOM 796 N N . GLN A 1 97 ? 31.586 -20.885 3.674 1.00 42.59 97 GLN A N 1
ATOM 797 C CA . GLN A 1 97 ? 32.007 -19.554 4.145 1.00 42.59 97 GLN A CA 1
ATOM 798 C C . GLN A 1 97 ? 30.858 -18.742 4.771 1.00 42.59 97 GLN A C 1
ATOM 800 O O . GLN A 1 97 ? 31.112 -17.861 5.591 1.00 42.59 97 GLN A O 1
ATOM 805 N N . ASN A 1 98 ? 29.601 -19.080 4.462 1.00 40.62 98 ASN A N 1
ATOM 806 C CA . ASN A 1 98 ? 28.406 -18.442 5.028 1.00 40.62 98 ASN A CA 1
ATOM 807 C C . ASN A 1 98 ? 27.861 -19.135 6.297 1.00 40.62 98 ASN A C 1
ATOM 809 O O . ASN A 1 98 ? 26.880 -18.670 6.875 1.00 40.62 98 ASN A O 1
ATOM 813 N N . LYS A 1 99 ? 28.510 -20.197 6.804 1.00 34.50 99 LYS A N 1
ATOM 814 C CA . LYS A 1 99 ? 28.142 -20.883 8.063 1.00 34.50 99 LYS A CA 1
ATOM 815 C C . LYS A 1 99 ? 28.621 -20.159 9.336 1.00 34.50 99 LYS A C 1
ATOM 817 O O . LYS A 1 99 ? 29.142 -20.786 10.256 1.00 34.50 99 LYS A O 1
ATOM 822 N N . LYS A 1 100 ? 28.399 -18.846 9.451 1.00 34.62 100 LYS A N 1
ATOM 823 C CA . LYS A 1 100 ? 28.376 -18.170 10.763 1.00 34.62 100 LYS A CA 1
ATOM 824 C C . LYS A 1 100 ? 26.927 -17.938 11.187 1.00 34.62 100 LYS A C 1
ATOM 826 O O . LYS A 1 100 ? 26.363 -16.888 10.913 1.00 34.62 100 LYS A O 1
ATOM 831 N N . SER A 1 101 ? 26.403 -18.940 11.902 1.00 29.89 101 SER A N 1
ATOM 832 C CA . SER A 1 101 ? 25.094 -19.025 12.572 1.00 29.89 101 SER A CA 1
ATOM 833 C C . SER A 1 101 ? 23.868 -18.929 11.644 1.00 29.89 101 SER A C 1
ATOM 835 O O . SER A 1 101 ? 23.819 -18.046 10.790 1.00 29.89 101 SER A O 1
ATOM 837 N N . PRO A 1 102 ? 22.847 -19.800 11.779 1.00 31.45 102 PRO A N 1
ATOM 838 C CA . PRO A 1 102 ? 21.642 -19.702 10.971 1.00 31.45 102 PRO A CA 1
ATOM 839 C C . PRO A 1 102 ? 20.859 -18.471 11.433 1.00 31.45 102 PRO A C 1
ATOM 841 O O . PRO A 1 102 ? 20.028 -18.535 12.338 1.00 31.45 102 PRO A O 1
ATOM 844 N N . ARG A 1 103 ? 21.126 -17.312 10.825 1.00 34.66 103 ARG A N 1
ATOM 845 C CA . ARG A 1 103 ? 20.163 -16.214 10.849 1.00 34.66 103 ARG A CA 1
ATOM 846 C C . ARG A 1 103 ? 18.906 -16.763 10.184 1.00 34.66 103 ARG A C 1
ATOM 848 O O . ARG A 1 103 ? 18.956 -17.115 9.010 1.00 34.66 103 ARG A O 1
ATOM 855 N N . LYS A 1 104 ? 17.816 -16.888 10.952 1.00 31.34 104 LYS A N 1
ATOM 856 C CA . LYS A 1 104 ? 16.457 -17.110 10.436 1.00 31.34 104 LYS A CA 1
ATOM 857 C C . LYS A 1 104 ? 16.308 -16.274 9.164 1.00 31.34 104 LYS A C 1
ATOM 859 O O . LYS A 1 104 ? 16.335 -15.048 9.248 1.00 31.34 104 LYS A O 1
ATOM 864 N N . ILE A 1 105 ? 16.196 -16.921 8.007 1.00 35.25 105 ILE A N 1
ATOM 865 C CA . ILE A 1 105 ? 15.764 -16.244 6.789 1.00 35.25 105 ILE A CA 1
ATOM 866 C C . ILE A 1 105 ? 14.300 -15.912 7.059 1.00 35.25 105 ILE A C 1
ATOM 868 O O . ILE A 1 105 ? 13.434 -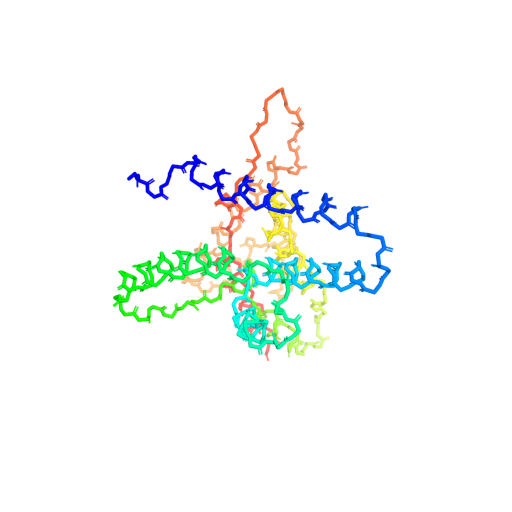16.783 7.005 1.00 35.25 105 ILE A O 1
ATOM 872 N N . ILE A 1 106 ? 14.043 -14.682 7.493 1.00 37.09 106 ILE A N 1
ATOM 873 C CA . ILE A 1 106 ? 12.688 -14.153 7.556 1.00 37.09 106 ILE A CA 1
ATOM 874 C C . ILE A 1 106 ? 12.271 -14.043 6.092 1.00 37.09 106 ILE A C 1
ATOM 876 O O . ILE A 1 106 ? 12.782 -13.186 5.372 1.00 37.09 106 ILE A O 1
ATOM 880 N N . LYS A 1 107 ? 11.422 -14.967 5.630 1.00 42.50 107 LYS A N 1
ATOM 881 C CA . LYS A 1 107 ? 10.668 -14.786 4.390 1.00 42.50 107 LYS A CA 1
ATOM 882 C C . LYS A 1 107 ? 9.924 -13.463 4.552 1.00 42.50 107 LYS A C 1
ATOM 884 O O . LYS A 1 107 ? 9.064 -13.363 5.421 1.00 42.50 107 LYS A O 1
ATOM 889 N N . TYR A 1 108 ? 10.319 -12.434 3.810 1.00 48.16 108 TYR A N 1
ATOM 890 C CA . TYR A 1 108 ? 9.525 -11.214 3.749 1.00 48.16 108 TYR A CA 1
ATOM 891 C C . TYR A 1 108 ? 8.260 -11.553 2.960 1.00 48.16 108 TYR A C 1
ATOM 893 O O . TYR A 1 108 ? 8.312 -11.759 1.750 1.00 48.16 108 TYR A O 1
ATOM 901 N N . ASP A 1 109 ? 7.143 -11.671 3.671 1.00 64.06 109 ASP A N 1
ATOM 902 C CA . ASP A 1 109 ? 5.823 -12.036 3.153 1.00 64.06 109 ASP A CA 1
ATOM 903 C C . ASP A 1 109 ? 5.148 -10.854 2.409 1.00 64.06 109 ASP A C 1
ATOM 905 O O . ASP A 1 109 ? 4.008 -10.497 2.693 1.00 64.06 109 ASP A O 1
ATOM 909 N N . GLY A 1 110 ? 5.840 -10.240 1.442 1.00 80.62 110 GLY A N 1
ATOM 910 C CA . GLY A 1 110 ? 5.336 -9.105 0.652 1.00 80.62 110 GLY A CA 1
ATOM 911 C C . GLY A 1 110 ? 5.470 -7.734 1.333 1.00 80.62 110 GLY A C 1
ATOM 912 O O . GLY A 1 110 ? 6.082 -7.601 2.391 1.00 80.62 110 GLY A O 1
ATOM 913 N N . PHE A 1 111 ? 4.925 -6.689 0.697 1.00 94.00 111 PHE A N 1
ATOM 914 C CA . PHE A 1 111 ? 4.880 -5.320 1.239 1.00 94.00 111 PHE A CA 1
ATOM 915 C C . PHE A 1 111 ? 3.967 -5.232 2.471 1.00 94.00 111 PHE A C 1
ATOM 917 O O . PHE A 1 111 ? 4.280 -4.569 3.454 1.00 94.00 111 PHE A O 1
ATOM 924 N N . VAL A 1 112 ? 2.827 -5.913 2.406 1.00 95.94 112 VAL A N 1
ATOM 925 C CA . VAL A 1 112 ? 1.907 -6.186 3.503 1.00 95.94 112 VAL A CA 1
ATOM 926 C C . VAL A 1 112 ? 2.080 -7.644 3.890 1.00 95.94 112 VAL A C 1
ATOM 928 O O . VAL A 1 112 ? 1.838 -8.530 3.071 1.00 95.94 112 VAL A O 1
ATOM 931 N N . ASP A 1 113 ? 2.439 -7.879 5.148 1.00 93.94 113 ASP A N 1
ATOM 932 C CA . ASP A 1 113 ? 2.680 -9.214 5.684 1.00 93.94 113 ASP A CA 1
ATOM 933 C C . ASP A 1 113 ? 1.471 -10.154 5.474 1.00 93.94 113 ASP A C 1
ATOM 935 O O . ASP A 1 113 ? 0.309 -9.794 5.706 1.00 93.94 113 ASP A O 1
ATOM 939 N N . SER A 1 114 ? 1.728 -11.393 5.046 1.00 90.81 114 SER A N 1
ATOM 940 C CA . SER A 1 114 ? 0.679 -12.376 4.747 1.00 90.81 114 SER A CA 1
ATOM 941 C C . SER A 1 114 ? -0.167 -12.725 5.974 1.00 90.81 114 SER A C 1
ATOM 943 O O . SER A 1 114 ? -1.372 -12.974 5.854 1.00 90.81 114 SER A O 1
ATOM 945 N N . HIS A 1 115 ? 0.430 -12.711 7.169 1.00 93.25 115 HIS A N 1
ATOM 946 C CA . HIS A 1 115 ? -0.282 -12.863 8.427 1.00 93.25 115 HIS A CA 1
ATOM 947 C C . HIS A 1 115 ? -1.238 -11.691 8.648 1.00 93.25 115 HIS A C 1
ATOM 949 O O . HIS A 1 115 ? -2.375 -11.914 9.066 1.00 93.25 115 HIS A O 1
ATOM 955 N N . ARG A 1 116 ? -0.842 -10.462 8.295 1.00 94.75 116 ARG A N 1
ATOM 956 C CA . ARG A 1 116 ? -1.720 -9.290 8.398 1.00 94.75 116 ARG A CA 1
ATOM 957 C C . ARG A 1 116 ? -2.955 -9.422 7.514 1.00 94.75 116 ARG A C 1
ATOM 959 O O . ARG A 1 116 ? -4.069 -9.192 7.981 1.00 94.75 116 ARG A O 1
ATOM 966 N N . ILE A 1 117 ? -2.779 -9.862 6.268 1.00 95.38 117 ILE A N 1
ATOM 967 C CA . ILE A 1 117 ? -3.894 -10.099 5.336 1.00 95.38 117 ILE A CA 1
ATOM 968 C C . ILE A 1 117 ? -4.824 -11.197 5.868 1.00 95.38 117 ILE A C 1
ATOM 970 O O . ILE A 1 117 ? -6.045 -11.046 5.828 1.00 95.38 117 ILE A O 1
ATOM 974 N N . LYS A 1 118 ? -4.272 -12.288 6.413 1.00 95.62 118 LYS A N 1
ATOM 975 C CA . LYS A 1 118 ? -5.074 -13.354 7.040 1.00 95.62 118 LYS A CA 1
ATOM 976 C C . LYS A 1 118 ? -5.874 -12.840 8.233 1.00 95.62 118 LYS A C 1
ATOM 978 O O . LYS A 1 118 ? -7.039 -13.195 8.366 1.00 95.62 118 LYS A O 1
ATOM 983 N N . GLN A 1 119 ? -5.277 -11.996 9.073 1.00 96.12 119 GLN A N 1
ATOM 984 C CA . GLN A 1 119 ? -5.986 -11.386 10.193 1.00 96.12 119 GLN A CA 1
ATOM 985 C C . GLN A 1 119 ? -7.125 -10.486 9.714 1.00 96.12 119 GLN A C 1
ATOM 987 O O . GLN A 1 119 ? -8.221 -10.621 10.241 1.00 96.12 119 GLN A O 1
ATOM 992 N N . LEU A 1 120 ? -6.905 -9.640 8.700 1.00 96.31 120 LEU A N 1
ATOM 993 C CA . LEU A 1 120 ? -7.962 -8.809 8.105 1.00 96.31 120 LEU A CA 1
ATOM 994 C C . LEU A 1 120 ? -9.119 -9.659 7.562 1.00 96.31 120 LEU A C 1
ATOM 996 O O . LEU A 1 120 ? -10.273 -9.348 7.828 1.00 96.31 120 LEU A O 1
ATOM 1000 N N . LYS A 1 121 ? -8.819 -10.762 6.864 1.00 96.00 121 LYS A N 1
ATOM 1001 C CA . LYS A 1 121 ? -9.831 -11.713 6.365 1.00 96.00 121 LYS A CA 1
ATOM 1002 C C . LYS A 1 121 ? -10.614 -12.413 7.480 1.00 96.00 121 LYS A C 1
ATOM 1004 O O . LYS A 1 121 ? -11.728 -12.860 7.240 1.00 96.00 121 LYS A O 1
ATOM 1009 N N . ALA A 1 122 ? -10.024 -12.545 8.666 1.00 95.88 122 ALA A N 1
ATOM 1010 C CA . ALA A 1 122 ? -10.642 -13.193 9.818 1.00 95.88 122 ALA A CA 1
ATOM 1011 C C . ALA A 1 122 ? -11.443 -12.229 10.710 1.00 95.88 122 ALA A C 1
ATOM 1013 O O . ALA A 1 122 ? -12.102 -12.686 11.642 1.00 95.88 122 ALA A O 1
ATOM 1014 N N . VAL A 1 123 ? -11.379 -10.914 10.470 1.00 95.00 123 VAL A N 1
ATOM 1015 C CA . VAL A 1 123 ? -12.204 -9.941 11.196 1.00 95.00 123 VAL A CA 1
ATOM 1016 C C . VAL A 1 123 ? -13.657 -10.103 10.755 1.00 95.00 123 VAL A C 1
ATOM 1018 O O . VAL A 1 123 ? -13.987 -9.875 9.594 1.00 95.00 123 VAL A O 1
ATOM 1021 N N . SER A 1 124 ? -14.534 -10.462 11.691 1.00 88.12 124 SER A N 1
ATOM 1022 C CA . SER A 1 124 ? -15.982 -10.375 11.514 1.00 88.12 124 SER A CA 1
ATOM 1023 C C . SER A 1 124 ? -16.474 -9.047 12.082 1.00 88.12 124 SER A C 1
ATOM 1025 O O . SER A 1 124 ? -16.400 -8.838 13.290 1.00 88.12 124 SER A O 1
ATOM 1027 N N . SER A 1 125 ? -16.981 -8.159 11.231 1.00 88.75 125 SER A N 1
ATOM 1028 C CA . SER A 1 125 ? -17.596 -6.896 11.644 1.00 88.75 125 SER A CA 1
ATOM 1029 C C . SER A 1 125 ? -19.001 -6.801 11.063 1.00 88.75 125 SER A C 1
ATOM 1031 O O . SER A 1 125 ? -19.198 -7.058 9.879 1.00 88.75 125 SER A O 1
ATOM 1033 N N . GLU A 1 126 ? -19.977 -6.417 11.885 1.00 87.50 126 GLU A N 1
ATOM 1034 C CA . GLU A 1 126 ? -21.346 -6.154 11.419 1.00 87.50 126 GLU A CA 1
ATOM 1035 C C . GLU A 1 126 ? -21.472 -4.791 10.720 1.00 87.50 126 GLU A C 1
ATOM 1037 O O . GLU A 1 126 ? -22.405 -4.570 9.953 1.00 87.50 126 GLU A O 1
ATOM 1042 N N . SER A 1 127 ? -20.539 -3.868 10.979 1.00 90.44 127 SER A N 1
ATOM 1043 C CA . SER A 1 127 ? -20.619 -2.473 10.535 1.00 90.44 127 SER A CA 1
ATOM 1044 C C . SER A 1 127 ? -19.729 -2.139 9.339 1.00 90.44 127 SER A C 1
ATOM 1046 O O . SER A 1 127 ? -19.995 -1.148 8.658 1.00 90.44 127 SER A O 1
ATOM 1048 N N . PHE A 1 128 ? -18.698 -2.942 9.050 1.00 94.62 128 PHE A N 1
ATOM 1049 C CA . PHE A 1 128 ? -17.752 -2.667 7.968 1.00 94.62 128 PHE A CA 1
ATOM 1050 C C . PHE A 1 128 ? -17.417 -3.905 7.132 1.00 94.62 128 PHE A C 1
ATOM 1052 O O . PHE A 1 128 ? -16.994 -4.932 7.656 1.00 94.62 128 PHE A O 1
ATOM 1059 N N . ASP A 1 129 ? -17.506 -3.754 5.809 1.00 94.94 129 ASP A N 1
ATOM 1060 C CA . ASP A 1 129 ? -16.965 -4.706 4.837 1.00 94.94 129 ASP A CA 1
ATOM 1061 C C . ASP A 1 129 ? -15.514 -4.336 4.482 1.00 94.94 129 ASP A C 1
ATOM 1063 O O . ASP A 1 129 ? -15.234 -3.265 3.934 1.00 94.94 129 ASP A O 1
ATOM 1067 N N . LEU A 1 130 ? -14.578 -5.240 4.785 1.00 96.56 130 LEU A N 1
ATOM 1068 C CA . LEU A 1 130 ? -13.147 -5.053 4.536 1.00 96.56 130 LEU A CA 1
ATOM 1069 C C . LEU A 1 130 ? -12.680 -5.560 3.166 1.00 96.56 130 LEU A C 1
ATOM 1071 O O . LEU A 1 130 ? -11.492 -5.442 2.860 1.00 96.56 130 LEU A O 1
ATOM 1075 N N . SER A 1 131 ? -13.572 -6.086 2.321 1.00 96.69 131 SER A N 1
ATOM 1076 C CA . SER A 1 131 ? -13.222 -6.695 1.028 1.00 96.69 131 SER A CA 1
ATOM 1077 C C . SER A 1 131 ? -12.365 -5.774 0.156 1.00 96.69 131 SER A C 1
ATOM 1079 O O . SER A 1 131 ? -11.358 -6.203 -0.410 1.00 96.69 131 SER A O 1
ATOM 1081 N N . ARG A 1 132 ? -12.703 -4.477 0.110 1.00 97.06 132 ARG A N 1
ATOM 1082 C CA . ARG A 1 132 ? -11.936 -3.472 -0.644 1.00 97.06 132 ARG A CA 1
ATOM 1083 C C . ARG A 1 132 ? -10.530 -3.264 -0.079 1.00 97.06 132 ARG A C 1
ATOM 1085 O O . ARG A 1 132 ? -9.575 -3.234 -0.848 1.00 97.06 132 ARG A O 1
ATOM 1092 N N . LEU A 1 133 ? -10.396 -3.139 1.243 1.00 98.19 133 LEU A N 1
ATOM 1093 C CA . LEU A 1 133 ? -9.098 -2.971 1.904 1.00 98.19 133 LEU A CA 1
ATOM 1094 C C . LEU A 1 133 ? -8.204 -4.193 1.668 1.00 98.19 133 LEU A C 1
ATOM 1096 O O . LEU A 1 133 ? -7.048 -4.047 1.282 1.00 98.19 133 LEU A O 1
ATOM 1100 N N . ILE A 1 134 ? -8.758 -5.393 1.851 1.00 98.06 134 ILE A N 1
ATOM 1101 C CA . ILE A 1 134 ? -8.048 -6.658 1.637 1.00 98.06 134 ILE A CA 1
ATOM 1102 C C . ILE A 1 134 ? -7.545 -6.741 0.195 1.00 98.06 134 ILE A C 1
ATOM 1104 O O . ILE A 1 134 ? -6.369 -7.032 -0.023 1.00 98.06 134 ILE A O 1
ATOM 1108 N N . LYS A 1 135 ? -8.404 -6.424 -0.781 1.00 98.31 135 LYS A N 1
ATOM 1109 C CA . LYS A 1 135 ? -8.034 -6.442 -2.196 1.00 98.31 135 LYS A CA 1
ATOM 1110 C C . LYS A 1 135 ? -6.915 -5.445 -2.513 1.00 98.31 135 LYS A C 1
ATOM 1112 O O . LYS A 1 135 ? -5.963 -5.814 -3.193 1.00 98.31 135 LYS A O 1
ATOM 1117 N N . MET A 1 136 ? -6.973 -4.234 -1.955 1.00 98.56 136 MET A N 1
ATOM 1118 C CA . MET A 1 136 ? -5.902 -3.238 -2.097 1.00 98.56 136 MET A CA 1
ATOM 1119 C C . MET A 1 136 ? -4.572 -3.715 -1.498 1.00 98.56 136 MET A C 1
ATOM 1121 O O . MET A 1 136 ? -3.525 -3.482 -2.095 1.00 98.56 136 MET A O 1
ATOM 1125 N N . CYS A 1 137 ? -4.582 -4.408 -0.352 1.00 98.25 137 CYS A N 1
ATOM 1126 C CA . CYS A 1 137 ? -3.366 -4.988 0.229 1.00 98.25 137 CYS A CA 1
ATOM 1127 C C . CYS A 1 137 ? -2.756 -6.085 -0.661 1.00 98.25 137 CYS A C 1
ATOM 1129 O O . CYS A 1 137 ? -1.539 -6.141 -0.824 1.00 98.25 137 CYS A O 1
ATOM 1131 N N . GLU A 1 138 ? -3.586 -6.948 -1.250 1.00 97.06 138 GLU A N 1
ATOM 1132 C CA . GLU A 1 138 ? -3.131 -7.994 -2.176 1.00 97.06 138 GLU A CA 1
ATOM 1133 C C . GLU A 1 138 ? -2.555 -7.399 -3.469 1.00 97.06 138 GLU A C 1
ATOM 1135 O O . GLU A 1 138 ? -1.487 -7.813 -3.920 1.00 97.06 138 GLU A O 1
ATOM 1140 N N . GLU A 1 139 ? -3.221 -6.393 -4.039 1.00 97.88 139 GLU A N 1
ATOM 1141 C CA . GLU A 1 139 ? -2.743 -5.671 -5.224 1.00 97.88 139 GLU A CA 1
ATOM 1142 C C . GLU A 1 139 ? -1.458 -4.888 -4.947 1.00 97.88 139 GLU A C 1
ATOM 1144 O O . GLU A 1 139 ? -0.593 -4.799 -5.818 1.00 97.88 139 GLU A O 1
ATOM 1149 N N . LEU A 1 140 ? -1.299 -4.353 -3.733 1.00 98.12 140 LEU A N 1
ATOM 1150 C CA . LEU A 1 140 ? -0.080 -3.668 -3.312 1.00 98.12 140 LEU A CA 1
ATOM 1151 C C . LEU A 1 140 ? 1.100 -4.642 -3.243 1.00 98.12 140 LEU A C 1
ATOM 1153 O O . LEU A 1 140 ? 2.193 -4.306 -3.699 1.00 98.12 140 LEU A O 1
ATOM 1157 N N . ASN A 1 141 ? 0.872 -5.857 -2.738 1.00 96.00 141 ASN A N 1
ATOM 1158 C CA . ASN A 1 141 ? 1.881 -6.912 -2.736 1.00 96.00 141 ASN A CA 1
ATOM 1159 C C . ASN A 1 141 ? 2.316 -7.300 -4.150 1.00 96.00 141 ASN A C 1
ATOM 1161 O O . ASN A 1 141 ? 3.517 -7.331 -4.414 1.00 96.00 141 ASN A O 1
ATOM 1165 N N . ASP A 1 142 ? 1.369 -7.553 -5.058 1.00 93.62 142 ASP A N 1
ATOM 1166 C CA . ASP A 1 142 ? 1.688 -7.903 -6.449 1.00 93.62 142 ASP A CA 1
ATOM 1167 C C . ASP A 1 142 ? 2.388 -6.742 -7.175 1.00 93.62 142 ASP A C 1
ATOM 1169 O O . ASP A 1 142 ? 3.421 -6.938 -7.813 1.00 93.62 142 ASP A O 1
ATOM 1173 N N . SER A 1 143 ? 1.895 -5.511 -7.000 1.00 93.38 143 SER A N 1
ATOM 1174 C CA . SER A 1 143 ? 2.485 -4.317 -7.615 1.00 93.38 143 SER A CA 1
ATOM 1175 C C . SER A 1 143 ? 3.916 -4.086 -7.148 1.00 93.38 143 SER A C 1
ATOM 1177 O O . SER A 1 143 ? 4.797 -3.844 -7.967 1.00 93.38 143 SER A O 1
ATOM 1179 N N . PHE A 1 144 ? 4.174 -4.181 -5.842 1.00 94.00 144 PHE A N 1
ATOM 1180 C CA . PHE A 1 144 ? 5.517 -3.982 -5.309 1.00 94.00 144 PHE A CA 1
ATOM 1181 C C . PHE A 1 144 ? 6.473 -5.104 -5.723 1.00 94.00 144 PHE A C 1
ATOM 1183 O O . PHE A 1 144 ? 7.610 -4.814 -6.082 1.00 94.00 144 PHE A O 1
ATOM 1190 N N . PHE A 1 145 ? 6.008 -6.358 -5.736 1.00 91.94 145 PHE A N 1
ATOM 1191 C CA . PHE A 1 145 ? 6.797 -7.502 -6.200 1.00 91.94 145 PHE A CA 1
ATOM 1192 C C . PHE A 1 145 ? 7.208 -7.372 -7.673 1.00 91.94 145 PHE A C 1
ATOM 1194 O O . PHE A 1 145 ? 8.336 -7.694 -8.027 1.00 91.94 145 PHE A O 1
ATOM 1201 N N . ARG A 1 146 ? 6.318 -6.851 -8.524 1.00 89.38 146 ARG A N 1
ATOM 1202 C CA . ARG A 1 146 ? 6.583 -6.604 -9.953 1.00 89.38 146 ARG A CA 1
ATOM 1203 C C . ARG A 1 146 ? 7.282 -5.274 -10.236 1.00 89.38 146 ARG A C 1
ATOM 1205 O O . ARG A 1 146 ? 7.338 -4.863 -11.389 1.00 89.38 146 ARG A O 1
ATOM 1212 N N . GLU A 1 147 ? 7.755 -4.579 -9.203 1.00 93.81 147 GLU A N 1
ATOM 1213 C CA . GLU A 1 147 ? 8.416 -3.273 -9.317 1.00 93.81 147 GLU A CA 1
ATOM 1214 C C . GLU A 1 147 ? 7.538 -2.157 -9.925 1.00 93.81 147 GLU A C 1
ATOM 1216 O O . GLU A 1 147 ? 8.027 -1.129 -10.396 1.00 93.81 147 GLU A O 1
ATOM 1221 N N . ASN A 1 148 ? 6.211 -2.300 -9.859 1.00 96.38 148 ASN A N 1
ATOM 1222 C CA . ASN A 1 148 ? 5.242 -1.298 -10.307 1.00 96.38 148 ASN A CA 1
ATOM 1223 C C . ASN A 1 148 ? 5.094 -0.173 -9.266 1.00 96.38 148 ASN A C 1
ATOM 1225 O O . ASN A 1 148 ? 4.008 0.083 -8.746 1.00 96.38 148 ASN A O 1
ATOM 1229 N N . TYR A 1 149 ? 6.186 0.526 -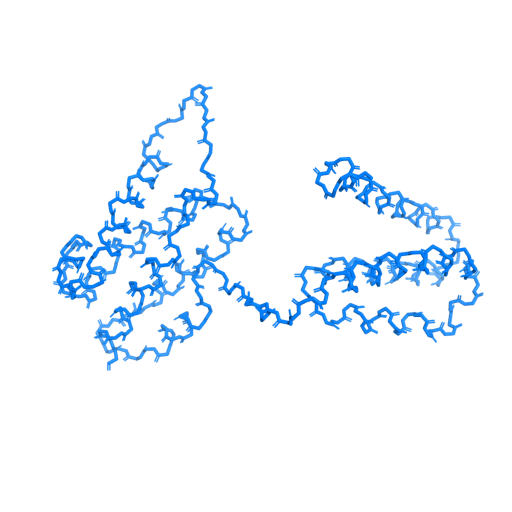8.950 1.00 97.31 149 TYR A N 1
ATOM 1230 C CA . TYR A 1 149 ? 6.268 1.437 -7.801 1.00 97.31 149 TYR A CA 1
A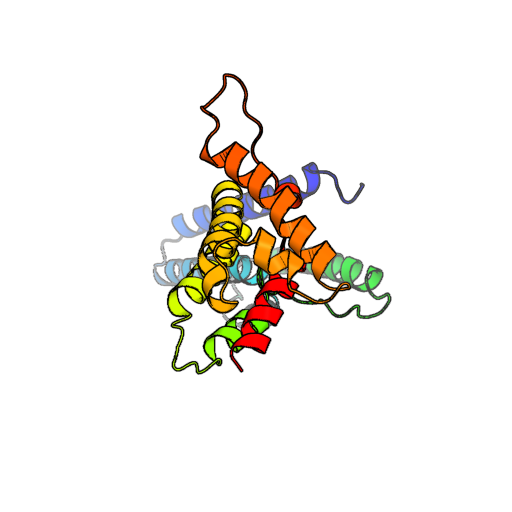TOM 1231 C C . TYR A 1 149 ? 5.289 2.620 -7.844 1.00 97.31 149 TYR A C 1
ATOM 1233 O O . TYR A 1 149 ? 4.825 3.061 -6.792 1.00 97.31 149 TYR A O 1
ATOM 1241 N N . ILE A 1 150 ? 4.919 3.102 -9.037 1.00 97.62 150 ILE A N 1
ATOM 1242 C CA . ILE A 1 150 ? 3.868 4.125 -9.196 1.00 97.62 150 ILE A CA 1
ATOM 1243 C C . ILE A 1 150 ? 2.514 3.575 -8.724 1.00 97.62 150 ILE A C 1
ATOM 1245 O O . ILE A 1 150 ? 1.799 4.243 -7.976 1.00 97.62 150 ILE A O 1
ATOM 1249 N N . ALA A 1 151 ? 2.172 2.343 -9.109 1.00 97.75 151 ALA A N 1
ATOM 1250 C CA . ALA A 1 151 ? 0.950 1.688 -8.650 1.00 97.75 151 ALA A CA 1
ATOM 1251 C C . ALA A 1 151 ? 1.013 1.415 -7.141 1.00 97.75 151 ALA A C 1
ATOM 1253 O O . ALA A 1 151 ? 0.056 1.709 -6.429 1.00 97.75 151 ALA A O 1
ATOM 1254 N N . SER A 1 152 ? 2.161 0.956 -6.633 1.00 98.19 152 SER A N 1
ATOM 1255 C CA . SER A 1 152 ? 2.354 0.689 -5.205 1.00 98.19 152 SER A CA 1
ATOM 1256 C C . SER A 1 152 ? 2.088 1.925 -4.345 1.00 98.19 152 SER A C 1
ATOM 1258 O O . SER A 1 152 ? 1.295 1.860 -3.407 1.00 98.19 152 SER A O 1
ATOM 1260 N N . ILE A 1 153 ? 2.682 3.079 -4.672 1.00 98.06 153 ILE A N 1
ATOM 1261 C CA . ILE A 1 153 ? 2.455 4.296 -3.877 1.00 98.06 153 ILE A CA 1
ATOM 1262 C C . ILE A 1 153 ? 1.027 4.838 -4.027 1.00 98.06 153 ILE A C 1
ATOM 1264 O O . ILE A 1 153 ? 0.462 5.367 -3.068 1.00 98.06 153 ILE A O 1
ATOM 1268 N N . SER A 1 154 ? 0.407 4.636 -5.193 1.00 98.19 154 SER A N 1
ATOM 1269 C CA . SER A 1 154 ? -1.000 4.979 -5.427 1.00 98.19 154 SER A CA 1
ATOM 1270 C C . SER A 1 154 ? -1.943 4.133 -4.566 1.00 98.19 154 SER A C 1
ATOM 1272 O O . SER A 1 154 ? -2.915 4.649 -4.017 1.00 98.19 154 SER A O 1
ATOM 1274 N N . LEU A 1 155 ? -1.636 2.847 -4.385 1.00 98.56 155 LEU A N 1
ATOM 1275 C CA . LEU A 1 155 ? -2.393 1.951 -3.511 1.00 98.56 155 LEU A CA 1
ATOM 1276 C C . LEU A 1 155 ? -2.209 2.309 -2.034 1.00 98.56 155 LEU A C 1
ATOM 1278 O O . LEU A 1 155 ? -3.194 2.334 -1.302 1.00 98.56 155 LEU A O 1
ATOM 1282 N N . VAL A 1 156 ? -0.995 2.667 -1.594 1.00 98.56 156 VAL A N 1
ATOM 1283 C CA . VAL A 1 156 ? -0.771 3.181 -0.227 1.00 98.56 156 VAL A CA 1
ATOM 1284 C C . VAL A 1 156 ? -1.639 4.418 0.031 1.00 98.56 156 VAL A C 1
ATOM 1286 O O . VAL A 1 156 ? -2.339 4.469 1.043 1.00 98.56 156 VAL A O 1
ATOM 1289 N N . ARG A 1 157 ? -1.664 5.374 -0.911 1.00 97.81 157 ARG A N 1
ATOM 1290 C CA . ARG A 1 157 ? -2.525 6.568 -0.855 1.00 97.81 157 ARG A CA 1
ATOM 1291 C C . ARG A 1 157 ? -4.009 6.205 -0.763 1.00 97.81 157 ARG A C 1
ATOM 1293 O O . ARG A 1 157 ? -4.712 6.741 0.091 1.00 97.81 157 ARG A O 1
ATOM 1300 N N . ALA A 1 158 ? -4.474 5.287 -1.608 1.00 98.25 158 ALA A N 1
ATOM 1301 C CA . ALA A 1 158 ? -5.865 4.845 -1.613 1.00 98.25 158 ALA A CA 1
ATOM 1302 C C . ALA A 1 158 ? -6.259 4.163 -0.292 1.00 98.25 158 ALA A C 1
ATOM 1304 O O . ALA A 1 158 ? -7.333 4.433 0.245 1.00 98.25 158 ALA A O 1
ATOM 1305 N N . ILE A 1 159 ? -5.386 3.318 0.267 1.00 98.56 159 ILE A N 1
ATOM 1306 C CA . ILE A 1 159 ? -5.631 2.645 1.548 1.00 98.56 159 ILE A CA 1
ATOM 1307 C C . ILE A 1 159 ? -5.845 3.679 2.661 1.00 98.56 159 ILE A C 1
ATOM 1309 O O . ILE A 1 159 ? -6.832 3.584 3.390 1.00 98.56 159 ILE A O 1
ATOM 1313 N N . ILE A 1 160 ? -4.979 4.690 2.782 1.00 98.06 160 ILE A N 1
ATOM 1314 C CA . ILE A 1 160 ? -5.123 5.716 3.830 1.00 98.06 160 ILE A CA 1
ATOM 1315 C C . ILE A 1 160 ? -6.319 6.655 3.605 1.00 98.06 160 ILE A C 1
ATOM 1317 O O . ILE A 1 160 ? -6.863 7.171 4.573 1.00 98.06 160 ILE A O 1
ATOM 1321 N N . ASP A 1 161 ? -6.781 6.854 2.368 1.00 97.62 161 ASP A N 1
ATOM 1322 C CA . ASP A 1 161 ? -7.971 7.676 2.088 1.00 97.62 161 ASP A CA 1
ATOM 1323 C C . ASP A 1 161 ? -9.294 6.971 2.382 1.00 97.62 161 ASP A C 1
ATOM 1325 O O . ASP A 1 161 ? -10.267 7.613 2.775 1.00 97.62 161 ASP A O 1
ATOM 1329 N N . HIS A 1 162 ? -9.361 5.655 2.180 1.00 96.69 162 HIS A N 1
ATOM 1330 C CA . HIS A 1 162 ? -10.622 4.915 2.275 1.00 96.69 162 HIS A CA 1
ATOM 1331 C C . HIS A 1 162 ? -10.891 4.302 3.653 1.00 96.69 162 HIS A C 1
ATOM 1333 O O . HIS A 1 162 ? -12.004 3.857 3.923 1.00 96.69 162 HIS A O 1
ATOM 1339 N N . THR A 1 163 ? -9.893 4.278 4.530 1.00 97.06 163 THR A N 1
ATOM 1340 C CA . THR A 1 163 ? -9.960 3.659 5.861 1.00 97.06 163 THR A CA 1
ATOM 1341 C C . THR A 1 163 ? -10.358 4.563 7.042 1.00 97.06 163 THR A C 1
ATOM 1343 O O . THR A 1 163 ? -10.784 3.991 8.049 1.00 97.06 163 THR A O 1
ATOM 1346 N N . PRO A 1 164 ? -10.323 5.916 6.994 1.00 97.44 164 PRO A N 1
ATOM 1347 C CA . PRO A 1 164 ? -10.737 6.757 8.123 1.00 97.44 164 PRO A CA 1
ATOM 1348 C C . PRO A 1 164 ? -12.128 6.459 8.709 1.00 97.44 164 PRO A C 1
ATOM 1350 O O . PRO A 1 164 ? -12.253 6.493 9.938 1.00 97.44 164 PRO A O 1
ATOM 1353 N N . PRO A 1 165 ? -13.153 6.084 7.910 1.00 97.06 165 PRO A N 1
ATOM 1354 C CA . PRO A 1 165 ? -14.467 5.735 8.445 1.00 97.06 165 PRO A CA 1
ATOM 1355 C C . PRO A 1 165 ? -14.457 4.599 9.476 1.00 97.06 165 PRO A C 1
ATOM 1357 O O . PRO A 1 165 ? -15.267 4.633 10.397 1.00 97.06 165 PRO A O 1
ATOM 1360 N N . VAL A 1 166 ? -13.507 3.655 9.401 1.00 96.44 166 VAL A N 1
ATOM 1361 C CA . VAL A 1 166 ? -13.333 2.576 10.401 1.00 96.44 166 VAL A CA 1
ATOM 1362 C C . VAL A 1 166 ? -13.078 3.137 11.807 1.00 96.44 166 VAL A C 1
ATOM 1364 O O . VAL A 1 166 ? -13.426 2.527 12.816 1.00 96.44 166 VAL A O 1
ATOM 1367 N N . PHE A 1 167 ? -12.494 4.331 11.888 1.00 96.00 167 PHE A N 1
ATOM 1368 C CA . PHE A 1 167 ? -12.193 5.015 13.140 1.00 96.00 167 PHE A CA 1
ATOM 1369 C C . PHE A 1 167 ? -13.252 6.057 13.526 1.00 96.00 167 PHE A C 1
ATOM 1371 O O . PHE A 1 167 ? -13.160 6.625 14.613 1.00 96.00 167 PHE A O 1
ATOM 1378 N N . GLY A 1 168 ? -14.265 6.286 12.682 1.00 96.25 168 GLY A N 1
ATOM 1379 C CA . GLY A 1 168 ? -15.259 7.347 12.863 1.00 96.25 168 GLY A CA 1
ATOM 1380 C C . GLY A 1 168 ? -14.777 8.733 12.421 1.00 96.25 168 GLY A C 1
ATOM 1381 O O . GLY A 1 168 ? -15.365 9.736 12.821 1.00 96.25 168 GLY A O 1
ATOM 1382 N N . PHE A 1 169 ? -13.722 8.801 11.605 1.00 98.06 169 PHE A N 1
ATOM 1383 C CA . PHE A 1 169 ? -13.140 10.052 11.113 1.00 98.06 169 PHE A CA 1
ATOM 1384 C C . PHE A 1 169 ? -13.304 10.204 9.601 1.00 98.06 169 PHE A C 1
ATOM 1386 O O . PHE A 1 169 ? -13.582 9.241 8.885 1.00 98.06 169 PHE A O 1
ATOM 1393 N N . LYS A 1 170 ? -13.127 11.432 9.102 1.00 97.00 170 LYS A N 1
ATOM 1394 C CA . LYS A 1 170 ? -13.225 11.737 7.667 1.00 97.00 170 LYS A CA 1
ATOM 1395 C C . LYS A 1 170 ? -11.868 11.712 6.984 1.00 97.00 170 LYS A C 1
ATOM 1397 O O . LYS A 1 170 ? -11.790 11.452 5.789 1.00 97.00 170 LYS A O 1
ATOM 1402 N N . THR A 1 171 ? -10.810 12.004 7.732 1.00 97.69 171 THR A N 1
ATOM 1403 C CA . THR A 1 171 ? -9.459 12.148 7.197 1.00 97.69 171 THR A CA 1
ATOM 1404 C C . THR A 1 171 ? -8.476 11.255 7.933 1.00 97.69 171 THR A C 1
ATOM 1406 O O . THR A 1 171 ? -8.613 10.989 9.127 1.00 97.69 171 THR A O 1
ATOM 1409 N N . PHE A 1 172 ? -7.429 10.823 7.235 1.00 97.88 172 PHE A N 1
ATOM 1410 C CA . PHE A 1 172 ? -6.369 10.039 7.860 1.00 97.88 172 PHE A CA 1
ATOM 1411 C C . PHE A 1 172 ? -5.553 10.857 8.873 1.00 97.88 172 PHE A C 1
ATOM 1413 O O . PHE A 1 172 ? -5.065 10.320 9.862 1.00 97.88 172 PHE A O 1
ATOM 1420 N N . THR A 1 173 ? -5.463 12.177 8.692 1.00 97.38 173 THR A N 1
ATOM 1421 C CA . THR A 1 173 ? -4.840 13.072 9.674 1.00 97.38 173 THR A CA 1
ATOM 1422 C C . THR A 1 173 ? -5.571 13.030 11.021 1.00 97.38 173 THR A C 1
ATOM 1424 O O . THR A 1 173 ? -4.917 12.999 12.063 1.00 97.38 173 THR A O 1
ATOM 1427 N N . GLU A 1 174 ? -6.908 12.989 11.037 1.00 97.75 174 GLU A N 1
ATOM 1428 C CA . GLU A 1 174 ? -7.681 12.803 12.276 1.00 97.75 174 GLU A CA 1
ATOM 1429 C C . GLU A 1 174 ? -7.382 11.438 12.911 1.00 97.75 174 GLU A C 1
ATOM 1431 O O . GLU A 1 174 ? -7.098 11.376 14.107 1.00 97.75 174 GLU A O 1
ATOM 1436 N N . VAL A 1 175 ? -7.332 10.368 12.105 1.00 97.38 175 VAL A N 1
ATOM 1437 C CA . VAL A 1 175 ? -6.955 9.020 12.569 1.00 97.38 175 VAL A CA 1
ATOM 1438 C C . VAL A 1 175 ? -5.582 9.043 13.240 1.00 97.38 175 VAL A C 1
ATOM 1440 O O . VAL A 1 175 ? -5.459 8.648 14.399 1.00 97.38 175 VAL A O 1
ATOM 1443 N N . ALA A 1 176 ? -4.564 9.575 12.559 1.00 96.81 176 ALA A N 1
ATOM 1444 C CA . ALA A 1 176 ? -3.195 9.651 13.061 1.00 96.81 176 ALA A CA 1
ATOM 1445 C C . ALA A 1 176 ? -3.081 10.453 14.367 1.00 96.81 176 ALA A C 1
ATOM 1447 O O . ALA A 1 176 ? -2.227 10.163 15.200 1.00 96.81 176 ALA A O 1
ATOM 1448 N N . ASN A 1 177 ? -3.946 11.448 14.577 1.00 95.69 177 ASN A N 1
ATOM 1449 C CA . ASN A 1 177 ? -3.974 12.230 15.811 1.00 95.69 177 ASN A CA 1
ATOM 1450 C C . ASN A 1 177 ? -4.804 11.598 16.937 1.00 95.69 177 ASN A C 1
ATOM 1452 O O . ASN A 1 177 ? -4.619 11.991 18.087 1.00 95.69 177 ASN A O 1
ATOM 1456 N N . SER A 1 178 ? -5.688 10.649 16.621 1.00 94.38 178 SER A N 1
ATOM 1457 C CA . SER A 1 178 ? -6.581 9.985 17.582 1.00 94.38 178 SER A CA 1
ATOM 1458 C C . SER A 1 178 ? -5.962 8.778 18.299 1.00 94.38 178 SER A C 1
ATOM 1460 O O . SER A 1 178 ? -6.490 8.334 19.317 1.00 94.38 178 SER A O 1
ATOM 1462 N N . VAL A 1 179 ? -4.863 8.234 17.770 1.00 93.19 179 VAL A N 1
ATOM 1463 C CA . VAL A 1 179 ? -4.175 7.062 18.329 1.00 93.19 179 VAL A CA 1
ATOM 1464 C C . VAL A 1 179 ? -3.212 7.434 19.460 1.00 93.19 179 VAL A C 1
ATOM 1466 O O . VAL A 1 179 ? -2.856 8.598 19.658 1.00 93.19 179 VAL A O 1
ATOM 1469 N N . GLU A 1 180 ? -2.749 6.420 20.193 1.00 91.31 180 GLU A N 1
ATOM 1470 C CA . GLU A 1 180 ? -1.742 6.585 21.239 1.00 91.31 180 GLU A CA 1
ATOM 1471 C C . GLU A 1 180 ? -0.455 7.237 20.716 1.00 91.31 180 GLU A C 1
ATOM 1473 O O . GLU A 1 180 ? -0.041 7.051 19.568 1.00 91.31 180 GLU A O 1
ATOM 1478 N N . LYS A 1 181 ? 0.222 7.976 21.603 1.00 88.38 181 LYS A N 1
ATOM 1479 C CA . LYS A 1 181 ? 1.414 8.771 21.273 1.00 88.38 181 LYS A CA 1
ATOM 1480 C C . LYS A 1 181 ? 2.524 7.950 20.602 1.00 88.38 181 LYS A C 1
ATOM 1482 O O . LYS A 1 181 ? 3.201 8.471 19.727 1.00 88.38 181 LYS A O 1
ATOM 1487 N N . SER A 1 182 ? 2.696 6.686 20.988 1.00 87.31 182 SER A N 1
ATOM 1488 C CA . SER A 1 182 ? 3.704 5.769 20.429 1.00 87.31 182 SER A CA 1
ATOM 1489 C C . SER A 1 182 ? 3.435 5.373 18.970 1.00 87.31 182 SER A C 1
ATOM 1491 O O . SER A 1 182 ? 4.376 5.109 18.227 1.00 87.31 182 SER A O 1
ATOM 1493 N N . ILE A 1 183 ? 2.168 5.350 18.548 1.00 94.19 183 ILE A N 1
ATOM 1494 C CA . ILE A 1 183 ? 1.736 4.962 17.194 1.00 94.19 183 ILE A CA 1
ATOM 1495 C C . ILE A 1 183 ? 1.588 6.195 16.298 1.00 94.19 183 ILE A C 1
ATOM 1497 O O . ILE A 1 183 ? 1.875 6.141 15.099 1.00 94.19 183 ILE A O 1
ATOM 1501 N N . LYS A 1 184 ? 1.187 7.321 16.895 1.00 95.81 184 LYS A N 1
ATOM 1502 C CA . LYS A 1 184 ? 0.949 8.603 16.228 1.00 95.81 184 LYS A CA 1
ATOM 1503 C C . LYS A 1 184 ? 2.067 9.001 15.269 1.00 95.81 184 LYS A C 1
ATOM 1505 O O . LYS A 1 184 ? 1.780 9.317 14.119 1.00 95.81 184 LYS A O 1
ATOM 1510 N N . ASP A 1 185 ? 3.325 8.941 15.699 1.00 94.31 185 ASP A N 1
ATOM 1511 C CA . ASP A 1 185 ? 4.455 9.362 14.860 1.00 94.31 185 ASP A CA 1
ATOM 1512 C C . ASP A 1 185 ? 4.614 8.475 13.613 1.00 94.31 185 ASP A C 1
ATOM 1514 O O . ASP A 1 185 ? 4.904 8.975 12.525 1.00 94.31 185 ASP A O 1
ATOM 1518 N N . SER A 1 186 ? 4.332 7.173 13.732 1.00 94.81 186 SER A N 1
ATOM 1519 C CA . SER A 1 186 ? 4.349 6.246 12.591 1.00 94.81 186 SER A CA 1
ATOM 1520 C C . SER A 1 186 ? 3.227 6.544 11.596 1.00 94.81 186 SER A C 1
ATOM 1522 O O . SER A 1 186 ? 3.461 6.528 10.386 1.00 94.81 186 SER A O 1
ATOM 1524 N N . LEU A 1 187 ? 2.021 6.857 12.083 1.00 97.19 187 LEU A N 1
ATOM 1525 C CA . LEU A 1 187 ? 0.891 7.207 11.217 1.00 97.19 187 LEU A CA 1
ATOM 1526 C C . LEU A 1 187 ? 1.058 8.589 10.585 1.00 97.19 187 LEU A C 1
ATOM 1528 O O . LEU A 1 187 ? 0.743 8.762 9.414 1.00 97.19 187 LEU A O 1
ATOM 1532 N N . LEU A 1 188 ? 1.610 9.562 11.310 1.00 96.44 188 LEU A N 1
ATOM 1533 C CA . LEU A 1 188 ? 1.939 10.870 10.746 1.00 96.44 188 LEU A CA 1
ATOM 1534 C C . LEU A 1 188 ? 3.040 10.769 9.688 1.00 96.44 188 LEU A C 1
ATOM 1536 O O . LEU A 1 188 ? 2.989 11.494 8.697 1.00 96.44 188 LEU A O 1
ATOM 1540 N N . HIS A 1 189 ? 4.022 9.881 9.861 1.00 95.00 189 HIS A N 1
ATOM 1541 C CA . HIS A 1 189 ? 5.009 9.614 8.818 1.00 95.00 189 HIS A CA 1
ATOM 1542 C C . HIS A 1 189 ? 4.357 9.009 7.569 1.00 95.00 189 HIS A C 1
ATOM 1544 O O . HIS A 1 189 ? 4.587 9.504 6.464 1.00 95.00 189 HIS A O 1
ATOM 1550 N N . LEU A 1 190 ? 3.503 7.992 7.743 1.00 97.31 190 LEU A N 1
ATOM 1551 C CA . LEU A 1 190 ? 2.736 7.399 6.647 1.00 97.31 190 LEU A CA 1
ATOM 1552 C C . LEU A 1 190 ? 1.923 8.469 5.914 1.00 97.31 190 LEU A C 1
ATOM 1554 O O . LEU A 1 190 ? 2.027 8.588 4.700 1.00 97.31 190 LEU A O 1
ATOM 1558 N N . GLU A 1 191 ? 1.192 9.297 6.649 1.00 97.06 191 GLU A N 1
ATOM 1559 C CA . GLU A 1 191 ? 0.359 10.366 6.107 1.00 97.06 191 GLU A CA 1
ATOM 1560 C C . GLU A 1 191 ? 1.165 11.399 5.314 1.00 97.06 191 GLU A C 1
ATOM 1562 O O . GLU A 1 191 ? 0.900 11.667 4.143 1.00 97.06 191 GLU A O 1
ATOM 1567 N N . ASN A 1 192 ? 2.167 11.998 5.958 1.00 96.50 192 ASN A N 1
ATOM 1568 C CA . ASN A 1 192 ? 2.848 13.171 5.426 1.00 96.50 192 ASN A CA 1
ATOM 1569 C C . ASN A 1 192 ? 3.798 12.828 4.282 1.00 96.50 192 ASN A C 1
ATOM 1571 O O . ASN A 1 192 ? 3.947 13.630 3.357 1.00 96.50 192 ASN A O 1
ATOM 1575 N N . SER A 1 193 ? 4.456 11.670 4.352 1.00 96.50 193 SER A N 1
ATOM 1576 C CA . SER A 1 193 ? 5.419 11.248 3.339 1.00 96.50 193 SER A CA 1
ATOM 1577 C C . SER A 1 193 ? 4.721 10.550 2.176 1.00 96.50 193 SER A C 1
ATOM 1579 O O . SER A 1 193 ? 4.896 10.973 1.033 1.00 96.50 193 SER A O 1
ATOM 1581 N N . SER A 1 194 ? 3.896 9.524 2.434 1.00 97.31 194 SER A N 1
ATOM 1582 C CA . SER A 1 194 ? 3.318 8.727 1.342 1.00 97.31 194 SER A CA 1
ATOM 1583 C C . SER A 1 194 ? 2.363 9.543 0.474 1.00 97.31 194 SER A C 1
ATOM 1585 O O . SER A 1 194 ? 2.427 9.426 -0.747 1.00 97.31 194 SER A O 1
ATOM 1587 N N . ARG A 1 195 ? 1.563 10.446 1.068 1.00 95.75 195 ARG A N 1
ATOM 1588 C CA . ARG A 1 195 ? 0.673 11.334 0.309 1.00 95.75 195 ARG A CA 1
ATOM 1589 C C . ARG A 1 195 ? 1.447 12.215 -0.659 1.00 95.75 195 ARG A C 1
ATOM 1591 O O . ARG A 1 195 ? 1.126 12.238 -1.836 1.00 95.75 195 ARG A O 1
ATOM 1598 N N . LYS A 1 196 ? 2.501 12.892 -0.194 1.00 96.56 196 LYS A N 1
ATOM 1599 C CA . LYS A 1 196 ? 3.295 13.790 -1.050 1.00 96.56 196 LYS A CA 1
ATOM 1600 C C . LYS A 1 196 ? 3.963 13.044 -2.202 1.00 96.56 196 LYS A C 1
ATOM 1602 O O . LYS A 1 196 ? 4.022 13.571 -3.309 1.00 96.56 196 LYS A O 1
ATOM 1607 N N . ILE A 1 197 ? 4.460 11.832 -1.948 1.00 96.88 197 ILE A N 1
ATOM 1608 C CA . ILE A 1 197 ? 5.086 11.006 -2.987 1.00 96.88 197 ILE A CA 1
ATOM 1609 C C . ILE A 1 197 ? 4.028 10.506 -3.977 1.00 96.88 197 ILE A C 1
ATOM 1611 O O . ILE A 1 197 ? 4.240 10.597 -5.183 1.00 96.88 197 ILE A O 1
ATOM 1615 N N . ALA A 1 198 ? 2.874 10.037 -3.496 1.00 97.00 198 ALA A N 1
ATOM 1616 C CA . ALA A 1 198 ? 1.769 9.615 -4.352 1.00 97.00 198 ALA A CA 1
ATOM 1617 C C . ALA A 1 198 ? 1.268 10.763 -5.235 1.00 97.00 198 ALA A C 1
ATOM 1619 O O . ALA A 1 198 ? 1.212 10.614 -6.451 1.00 97.00 198 ALA A O 1
ATOM 1620 N N . ASP A 1 199 ? 0.977 11.921 -4.643 1.00 95.25 199 ASP A N 1
ATOM 1621 C CA . ASP A 1 199 ? 0.465 13.095 -5.350 1.00 95.25 199 ASP A CA 1
ATOM 1622 C C . ASP A 1 199 ? 1.458 13.565 -6.424 1.00 95.25 199 ASP A C 1
ATOM 1624 O O . ASP A 1 199 ? 1.058 13.928 -7.532 1.00 95.25 199 ASP A O 1
ATOM 1628 N N . ALA A 1 200 ? 2.765 13.489 -6.143 1.00 94.62 200 ALA A N 1
ATOM 1629 C CA . ALA A 1 200 ? 3.796 13.800 -7.126 1.00 94.62 200 ALA A CA 1
ATOM 1630 C C . ALA A 1 200 ? 3.750 12.870 -8.351 1.00 94.62 200 ALA A C 1
ATOM 1632 O O . ALA A 1 200 ? 4.000 13.323 -9.462 1.00 94.62 200 ALA A O 1
ATOM 1633 N N . HIS A 1 201 ? 3.411 11.592 -8.176 1.00 94.25 201 HIS A N 1
ATOM 1634 C CA . HIS A 1 201 ? 3.321 10.632 -9.281 1.00 94.25 201 HIS A CA 1
ATOM 1635 C C . HIS A 1 201 ? 1.929 10.541 -9.924 1.00 94.25 201 HIS A C 1
ATOM 1637 O O . HIS A 1 201 ? 1.823 10.087 -11.060 1.00 94.25 201 HIS A O 1
ATOM 1643 N N . LEU A 1 202 ? 0.877 10.981 -9.230 1.00 93.88 202 LEU A N 1
ATOM 1644 C CA . LEU A 1 202 ? -0.509 10.936 -9.704 1.00 93.88 202 LEU A CA 1
ATOM 1645 C C . LEU A 1 202 ? -0.974 12.233 -10.373 1.00 93.88 202 LEU A C 1
ATOM 1647 O O . LEU A 1 202 ? -1.855 12.194 -11.231 1.00 93.88 202 LEU A O 1
ATOM 1651 N N . HIS A 1 203 ? -0.424 13.382 -9.974 1.00 93.38 203 HIS A N 1
ATOM 1652 C CA . HIS A 1 203 ? -0.948 14.689 -10.385 1.00 93.38 203 HIS A CA 1
ATOM 1653 C C . HIS A 1 203 ? 0.033 15.539 -11.190 1.00 93.38 203 HIS A C 1
ATOM 1655 O O . HIS A 1 203 ? -0.399 16.442 -11.910 1.00 93.38 203 HIS A O 1
ATOM 1661 N N . ILE A 1 204 ? 1.340 15.281 -11.104 1.00 92.88 204 ILE A N 1
ATOM 1662 C CA . ILE A 1 204 ? 2.319 16.030 -11.899 1.00 92.88 204 ILE A CA 1
ATOM 1663 C C . ILE A 1 204 ? 2.252 15.561 -13.357 1.00 92.88 204 ILE A C 1
ATOM 1665 O O . ILE A 1 204 ? 2.256 14.369 -13.652 1.00 92.88 204 ILE A O 1
ATOM 1669 N N . GLN A 1 205 ? 2.207 16.521 -14.280 1.00 94.75 205 GLN A N 1
ATOM 1670 C CA . GLN A 1 205 ? 2.247 16.254 -15.717 1.00 94.75 205 GLN A CA 1
ATOM 1671 C C . GLN A 1 205 ? 3.637 15.785 -16.165 1.00 94.75 205 GLN A C 1
ATOM 1673 O O . GLN A 1 205 ? 4.650 16.198 -15.603 1.00 94.75 205 GLN A O 1
ATOM 1678 N N . ILE A 1 206 ? 3.682 14.982 -17.232 1.00 93.88 206 ILE A N 1
ATOM 1679 C CA . ILE A 1 206 ? 4.928 14.466 -17.816 1.00 93.88 206 ILE A CA 1
ATOM 1680 C C . ILE A 1 206 ? 5.866 15.619 -18.207 1.00 93.88 206 ILE A C 1
ATOM 1682 O O . ILE A 1 206 ? 5.489 16.535 -18.942 1.00 93.88 206 ILE A O 1
ATOM 1686 N N . ARG A 1 207 ? 7.117 15.551 -17.745 1.00 94.56 207 ARG A N 1
ATOM 1687 C CA . ARG A 1 207 ? 8.192 16.516 -18.013 1.00 94.56 207 ARG A CA 1
ATOM 1688 C C . ARG A 1 207 ? 9.177 15.976 -19.049 1.00 94.56 207 ARG A C 1
ATOM 1690 O O . ARG A 1 207 ? 9.215 14.794 -19.371 1.00 94.56 207 ARG A O 1
ATOM 1697 N N . LYS A 1 208 ? 10.054 16.859 -19.544 1.00 96.12 208 LYS A N 1
ATOM 1698 C CA . LYS A 1 208 ? 11.108 16.516 -20.526 1.00 96.12 208 LYS A CA 1
ATOM 1699 C C . LYS A 1 208 ? 12.113 15.473 -20.022 1.00 96.12 208 LYS A C 1
ATOM 1701 O O . LYS A 1 208 ? 12.728 14.784 -20.828 1.00 96.12 208 LYS A O 1
ATOM 1706 N N . LYS A 1 209 ? 12.339 15.420 -18.708 1.00 94.62 209 LYS A N 1
ATOM 1707 C CA . LYS A 1 209 ? 13.185 14.431 -18.036 1.00 94.62 209 LYS A CA 1
ATOM 1708 C C . LYS A 1 209 ? 12.444 13.965 -16.797 1.00 94.62 209 LYS A C 1
ATOM 1710 O O . LYS A 1 209 ? 12.075 14.802 -15.974 1.00 94.62 209 LYS A O 1
ATOM 1715 N N . GLU A 1 210 ? 12.257 12.660 -16.683 1.00 92.44 210 GLU A N 1
ATOM 1716 C CA . GLU A 1 210 ? 11.598 12.048 -15.537 1.00 92.44 210 GLU A CA 1
ATOM 1717 C C . GLU A 1 210 ? 12.571 11.237 -14.696 1.00 92.44 210 GLU A C 1
ATOM 1719 O O . GLU A 1 210 ? 13.590 10.740 -15.176 1.00 92.44 210 GLU A O 1
ATOM 1724 N N . ILE A 1 211 ? 12.222 11.120 -13.420 1.00 89.62 211 ILE A N 1
ATOM 1725 C CA . ILE A 1 211 ? 12.862 10.219 -12.472 1.00 89.62 211 ILE A CA 1
ATOM 1726 C C . ILE A 1 211 ? 11.743 9.341 -11.929 1.00 89.62 211 ILE A C 1
ATOM 1728 O O . ILE A 1 211 ? 10.780 9.844 -11.346 1.00 89.62 211 ILE A O 1
ATOM 1732 N N . LEU A 1 212 ? 11.859 8.039 -12.166 1.00 91.56 212 LEU A N 1
ATOM 1733 C CA . LEU A 1 212 ? 10.889 7.066 -11.685 1.00 91.56 212 LEU A CA 1
ATOM 1734 C C . LEU A 1 212 ? 11.093 6.813 -10.185 1.00 91.56 212 LEU A C 1
ATOM 1736 O O . LEU A 1 212 ? 12.229 6.896 -9.704 1.00 91.56 212 LEU A O 1
ATOM 1740 N N . PRO A 1 213 ? 10.017 6.505 -9.442 1.00 94.19 213 PRO A N 1
ATOM 1741 C CA . PRO A 1 213 ? 10.149 6.131 -8.047 1.00 94.19 213 PRO A CA 1
ATOM 1742 C C . PRO A 1 213 ? 10.938 4.829 -7.913 1.00 94.19 213 PRO A C 1
ATOM 1744 O O . PRO A 1 213 ? 10.797 3.906 -8.711 1.00 94.19 213 PRO A O 1
ATOM 1747 N N . THR A 1 214 ? 11.742 4.755 -6.862 1.00 95.25 214 THR A N 1
ATOM 1748 C CA . THR A 1 214 ? 12.462 3.545 -6.452 1.00 95.25 214 THR A CA 1
ATOM 1749 C C . THR A 1 214 ? 11.710 2.821 -5.339 1.00 95.25 214 THR A C 1
ATOM 1751 O O . THR A 1 214 ? 10.919 3.438 -4.618 1.00 95.25 214 THR A O 1
ATOM 1754 N N . ALA A 1 215 ? 12.022 1.538 -5.120 1.00 93.38 215 ALA A N 1
ATOM 1755 C CA . ALA A 1 215 ? 11.498 0.766 -3.992 1.00 93.38 215 ALA A CA 1
ATOM 1756 C C . ALA A 1 215 ? 11.640 1.517 -2.657 1.00 93.38 215 ALA A C 1
ATOM 1758 O O . ALA A 1 215 ? 10.691 1.591 -1.886 1.00 93.38 215 ALA A O 1
ATOM 1759 N N . THR A 1 216 ? 12.797 2.141 -2.411 1.00 94.06 216 THR A N 1
ATOM 1760 C CA . THR A 1 216 ? 13.078 2.897 -1.181 1.00 94.06 216 THR A CA 1
ATOM 1761 C C . THR A 1 216 ? 12.108 4.056 -0.964 1.00 94.06 216 THR A C 1
ATOM 1763 O O . THR A 1 216 ? 11.696 4.298 0.164 1.00 94.06 216 THR A O 1
ATOM 1766 N N . GLN A 1 217 ? 11.734 4.776 -2.025 1.00 93.81 217 GLN A N 1
ATOM 1767 C CA . GLN A 1 217 ? 10.855 5.944 -1.913 1.00 93.81 217 GLN A CA 1
ATOM 1768 C C . GLN A 1 217 ? 9.404 5.560 -1.619 1.00 93.81 217 GLN A C 1
ATOM 1770 O O . GLN A 1 217 ? 8.688 6.331 -0.989 1.00 93.81 217 GLN A O 1
ATOM 1775 N N . VAL A 1 218 ? 8.966 4.388 -2.082 1.00 96.19 218 VAL A N 1
ATOM 1776 C CA . VAL A 1 218 ? 7.567 3.952 -1.956 1.00 96.19 218 VAL A CA 1
ATOM 1777 C C . VAL A 1 218 ? 7.351 2.932 -0.838 1.00 96.19 218 VAL A C 1
ATOM 1779 O O . VAL A 1 218 ? 6.212 2.557 -0.566 1.00 96.19 218 VAL A O 1
ATOM 1782 N N . ASN A 1 219 ? 8.421 2.469 -0.187 1.00 95.00 219 ASN A N 1
ATOM 1783 C CA . ASN A 1 219 ? 8.340 1.472 0.870 1.00 95.00 219 ASN A CA 1
ATOM 1784 C C . ASN A 1 219 ? 7.901 2.090 2.203 1.00 95.00 219 ASN A C 1
ATOM 1786 O O . ASN A 1 219 ? 8.704 2.617 2.969 1.00 95.00 219 ASN A O 1
ATOM 1790 N N . PHE A 1 220 ? 6.605 1.959 2.476 1.00 97.38 220 PHE A N 1
ATOM 1791 C CA . PHE A 1 220 ? 5.958 2.321 3.737 1.00 97.38 220 PHE A CA 1
ATOM 1792 C C . PHE A 1 220 ? 5.463 1.091 4.514 1.00 97.38 220 PHE A C 1
ATOM 1794 O O . PHE A 1 220 ? 4.576 1.219 5.359 1.00 97.38 220 PHE A O 1
ATOM 1801 N N . ALA A 1 221 ? 6.015 -0.097 4.236 1.00 95.75 221 ALA A N 1
ATOM 1802 C CA . ALA A 1 221 ? 5.542 -1.372 4.773 1.00 95.75 221 ALA A CA 1
ATOM 1803 C C . ALA A 1 221 ? 5.416 -1.367 6.304 1.00 95.75 221 ALA A C 1
ATOM 1805 O O . ALA A 1 221 ? 4.406 -1.809 6.842 1.00 95.75 221 ALA A O 1
ATOM 1806 N N . GLN A 1 222 ? 6.397 -0.803 7.016 1.00 94.50 222 GLN A N 1
ATOM 1807 C CA . GLN A 1 222 ? 6.409 -0.794 8.481 1.00 94.50 222 GLN A CA 1
ATOM 1808 C C . GLN A 1 222 ? 5.278 0.068 9.053 1.00 94.50 222 GLN A C 1
ATOM 1810 O O . GLN A 1 222 ? 4.535 -0.375 9.925 1.00 94.50 222 GLN A O 1
ATOM 1815 N N . SER A 1 223 ? 5.122 1.299 8.557 1.00 95.75 223 SER A N 1
ATOM 1816 C CA . SER A 1 223 ? 4.071 2.203 9.037 1.00 95.75 223 SER A CA 1
ATOM 1817 C C . SER A 1 223 ? 2.676 1.721 8.628 1.00 95.75 223 SER A C 1
ATOM 1819 O O . SER A 1 223 ? 1.729 1.863 9.402 1.00 95.75 223 SER A O 1
ATOM 1821 N N . LEU A 1 224 ? 2.548 1.123 7.438 1.00 97.75 224 LEU A N 1
ATOM 1822 C CA . LEU A 1 224 ? 1.295 0.537 6.974 1.00 97.75 224 LEU A CA 1
ATOM 1823 C C . LEU A 1 224 ? 0.912 -0.697 7.798 1.00 97.75 224 LEU A C 1
ATOM 1825 O O . LEU A 1 224 ? -0.247 -0.830 8.174 1.00 97.75 224 LEU A O 1
ATOM 1829 N N . ASP A 1 225 ? 1.863 -1.567 8.138 1.00 96.94 225 ASP A N 1
ATOM 1830 C CA . ASP A 1 225 ? 1.602 -2.721 9.002 1.00 96.94 225 ASP A CA 1
ATOM 1831 C C . ASP A 1 225 ? 1.100 -2.284 10.387 1.00 96.94 225 ASP A C 1
ATOM 1833 O O . ASP A 1 225 ? 0.088 -2.798 10.863 1.00 96.94 225 ASP A O 1
ATOM 1837 N N . VAL A 1 226 ? 1.715 -1.269 11.004 1.00 96.00 226 VAL A N 1
ATOM 1838 C CA . VAL A 1 226 ? 1.213 -0.686 12.262 1.00 96.00 226 VAL A CA 1
ATOM 1839 C C . VAL A 1 226 ? -0.233 -0.203 12.097 1.00 96.00 226 VAL A C 1
ATOM 1841 O O . VAL A 1 226 ? -1.100 -0.553 12.899 1.00 96.00 226 VAL A O 1
ATOM 1844 N N . PHE A 1 227 ? -0.523 0.527 11.018 1.00 97.94 227 PHE A N 1
ATOM 1845 C CA . PHE A 1 227 ? -1.863 1.036 10.736 1.00 97.94 227 PHE A CA 1
ATOM 1846 C C . PHE A 1 227 ? -2.918 -0.069 10.566 1.00 97.94 227 PHE A C 1
ATOM 1848 O O . PHE A 1 227 ? -3.980 -0.023 11.188 1.00 97.94 227 PHE A O 1
ATOM 1855 N N . LEU A 1 228 ? -2.622 -1.100 9.770 1.00 97.81 228 LEU A N 1
ATOM 1856 C CA . LEU A 1 228 ? -3.529 -2.234 9.570 1.00 97.81 228 LEU A CA 1
ATOM 1857 C C . LEU A 1 228 ? -3.807 -2.979 10.887 1.00 97.81 228 LEU A C 1
ATOM 1859 O O . LEU A 1 228 ? -4.840 -3.627 11.034 1.00 97.81 228 LEU A O 1
ATOM 1863 N N . GLY A 1 229 ? -2.894 -2.894 11.855 1.00 96.50 229 GLY A N 1
ATOM 1864 C CA . GLY A 1 229 ? -3.052 -3.481 13.190 1.00 96.50 229 GLY A CA 1
ATOM 1865 C C . GLY A 1 229 ? -4.080 -2.752 14.013 1.00 96.50 229 GLY A C 1
ATOM 1866 O O . GLY A 1 229 ? -4.932 -3.390 14.625 1.00 96.50 229 GLY A O 1
ATOM 1867 N N . GLU A 1 230 ? -4.058 -1.426 13.939 1.00 96.69 230 GLU A N 1
ATOM 1868 C CA . GLU A 1 230 ? -5.071 -0.590 14.566 1.00 96.69 230 GLU A CA 1
ATOM 1869 C C . GLU A 1 230 ? -6.455 -0.814 13.954 1.00 96.69 230 GLU A C 1
ATOM 1871 O O . GLU A 1 230 ? -7.429 -0.884 14.700 1.00 96.69 230 GLU A O 1
ATOM 1876 N N . ILE A 1 231 ? -6.555 -1.032 12.636 1.00 96.69 231 ILE A N 1
ATOM 1877 C CA . ILE A 1 231 ? -7.821 -1.435 11.994 1.00 96.69 231 ILE A CA 1
ATOM 1878 C C . ILE A 1 231 ? -8.342 -2.743 12.598 1.00 96.69 231 ILE A C 1
ATOM 1880 O O . ILE A 1 231 ? -9.494 -2.812 13.023 1.00 96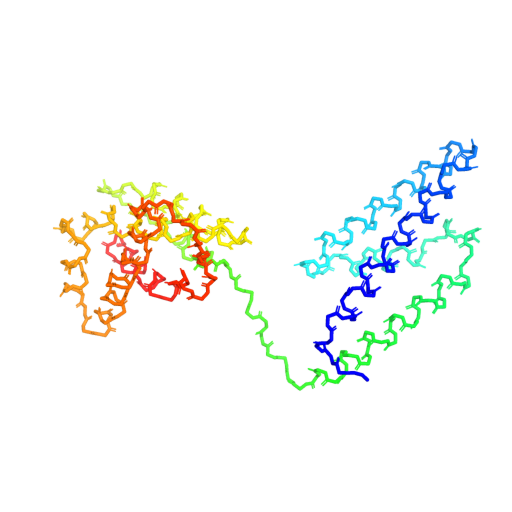.69 231 ILE A O 1
ATOM 1884 N N . ILE A 1 232 ? -7.497 -3.777 12.671 1.00 96.56 232 ILE A N 1
ATOM 1885 C CA . ILE A 1 232 ? -7.892 -5.076 13.234 1.00 96.56 232 ILE A CA 1
ATOM 1886 C C . ILE A 1 232 ? -8.292 -4.929 14.704 1.00 96.56 232 ILE A C 1
ATOM 1888 O O . ILE A 1 232 ? -9.302 -5.487 15.115 1.00 96.56 232 ILE A O 1
ATOM 1892 N N . ARG A 1 233 ? -7.519 -4.184 15.501 1.00 94.75 233 ARG A N 1
ATOM 1893 C CA . ARG A 1 233 ? -7.804 -3.944 16.923 1.00 94.75 233 ARG A CA 1
ATOM 1894 C C . ARG A 1 233 ? -9.131 -3.216 17.126 1.00 94.75 233 ARG A C 1
ATOM 1896 O O . ARG A 1 233 ? -9.798 -3.461 18.119 1.00 94.75 233 ARG A O 1
ATOM 1903 N N . ARG A 1 234 ? -9.490 -2.309 16.216 1.00 93.62 234 ARG A N 1
ATOM 1904 C CA . ARG A 1 234 ? -10.718 -1.509 16.292 1.00 93.62 234 ARG A CA 1
ATOM 1905 C C . ARG A 1 234 ? -11.975 -2.303 15.938 1.00 93.62 234 ARG A C 1
ATOM 1907 O O . ARG A 1 234 ? -13.049 -1.929 16.398 1.00 93.62 234 ARG A O 1
ATOM 1914 N N . LEU A 1 235 ? -11.834 -3.328 15.100 1.00 93.06 235 LEU A N 1
ATOM 1915 C CA . LEU A 1 235 ? -12.942 -4.116 14.554 1.00 93.06 235 LEU A CA 1
ATOM 1916 C C . LEU A 1 235 ? -13.108 -5.503 15.191 1.00 93.06 235 LEU A C 1
ATOM 1918 O O . LEU A 1 235 ? -14.113 -6.156 14.924 1.00 93.06 235 LEU A O 1
ATOM 1922 N N . LYS A 1 236 ? -12.132 -5.957 15.983 1.00 83.38 236 LYS A N 1
ATOM 1923 C CA . LYS A 1 236 ? -12.289 -7.087 16.908 1.00 83.38 236 LYS A CA 1
ATOM 1924 C C . LYS A 1 236 ? -13.066 -6.665 18.146 1.00 83.38 236 LYS A C 1
ATOM 1926 O O . LYS A 1 236 ? -13.817 -7.524 18.649 1.00 83.38 236 LYS A O 1
#

Radius of gyration: 25.45 Å; chains: 1; bounding box: 59×62×58 Å

Secondary structure (DSSP, 8-state):
--TT-HHHHHHHHHHHHHHHHHHHHHHHH---HHHHHHHHHHHHHHHHHHHHTTS-SHHHHHHHHHHH-GGGSSS-HHHHHHHHHHHHHHHHHHHHHT-S----------SS-HHHHHHHHH---SS---HHHHHHHHHHHHHHHTT-HHHHHHHHHHHHHHSGGGGT-SSHHHHHHHS-HHHHHHHHHIIIIIHHHHHHHHHSPPPSS--PPPHHHH--HHHHHHHHHHHHHHH-

Foldseek 3Di:
DDPPDVVVVVVVVVVVVVVVVVLVVVLVPDPDPVVSVVSVVVVVLVVVLVVCVVPDDVSVVVVVVVVPDPVPVPPCCPVVVVVVVVVVVVVVVVVVVPPPDPPPPPPQCFLARPVLLVLLVVQDFPPDDCPVVSVLRVVLRVCVVVVVLLSNLLSLVVNQQPCQVLVVDNHLLVVLVPDDPVLSVLSVCSVPQSVVVNCCSPPDDDDPDDDDDDSVSSRSSVSVNSVSVVSSVSRD

Sequence (236 aa):
MKKNDPMYEYSFVEDTTRLIDLINKSASTISDKKIKAEAKSWLQGYYDILEIIDNESQGYKAFLSLSNSVTNIRLKRSEWMRKLRVILKEYNSHSLQNKKSPRKIIKYDGFVDSHRIKQLKAVSSESFDLSRLIKMCEELNDSFFRENYIASISLVRAIIDHTPPVFGFKTFTEVANSVEKSIKDSLLHLENSSRKIADAHLHIQIRKKEILPTATQVNFAQSLDVFLGEIIRRLK

pLDDT: mean 71.77, std 25.82, range [28.06, 98.56]